Protein AF-A0A965RU00-F1 (afdb_monomer_lite)

Secondary structure (DSSP, 8-state):
------S-S-S--PPPP-GGGHHHHHHHHHHHHHTSTTHHHHHHHHHHHS-TTHHHHHHHHHHHHHHHTS---HHHHHHHHHHHHHHHHHHHTT--HHHHHHHHHHHHHHHHHHHHHHHHHTSTT--HHHHHHHHHHHHHHHHHHTT-S-TT--HHHHHHHHHHHHHHHHHHHHHHHHHHHHHHHHHTT-S-TTSTTSHHHHHHTPPPHHHHHHHHHHHHHHHHS---TT-HHHHHHHHHHHHHHHHHHHHHHHHHHHTT--HHHHHHHHHHHHHHHHHHHHHHHHHTHHHHHHHHHHHS----------

Sequence (310 aa):
MRVVNDQNENQPKKEPVSLLSLPFYALLCGLGFSSILMSSFAVILVHRRLPDYWPKVVSIAGALIALLVLEVPLPVVLLSFVLAVFVADSIQRQVPVWTLMIRTLLLTTVLGLIGLGVMTQTVEAAKVLSGWSQFVDRVVQQAQQSGLLFPEWNPVMLRNLLFYQGPFYFLSGCLLSVWFSVGLAAHLKWQSEQDVYSSQSLRGLRLPWLMSVFVLILWAVNAFNQTPSQYWLAGLLHLLFVIFSIQGTTVLSVFMAQRGWKSGPRALVYVGFLFVGFYALVGLGLMSPFVFIKKNSLMGCQAKPLEEAV

Radius of gyration: 23.17 Å; chains: 1; bounding box: 54×73×82 Å

Structure (mmCIF, N/CA/C/O backbone):
data_AF-A0A965RU00-F1
#
_entry.id   AF-A0A965RU00-F1
#
loop_
_atom_site.group_PDB
_atom_site.id
_atom_site.type_symbol
_atom_site.label_atom_id
_atom_site.label_alt_id
_atom_site.label_comp_id
_atom_site.label_asym_id
_atom_site.label_entity_id
_atom_site.label_seq_id
_atom_site.pdbx_PDB_ins_code
_atom_site.Cartn_x
_atom_site.Cartn_y
_atom_site.Cartn_z
_atom_site.occupancy
_atom_site.B_iso_or_equiv
_atom_site.auth_seq_id
_atom_site.auth_comp_id
_atom_site.auth_asym_id
_atom_site.auth_atom_id
_atom_site.pdbx_PDB_model_num
ATOM 1 N N . MET A 1 1 ? -14.138 -26.076 46.080 1.00 41.81 1 MET A N 1
ATOM 2 C CA . MET A 1 1 ? -13.612 -24.976 45.245 1.00 41.81 1 MET A CA 1
ATOM 3 C C . MET A 1 1 ? -14.337 -25.019 43.912 1.00 41.81 1 MET A C 1
ATOM 5 O O . MET A 1 1 ? -14.256 -26.031 43.232 1.00 41.81 1 MET A O 1
ATOM 9 N N . ARG A 1 2 ? -15.132 -23.987 43.605 1.00 36.44 2 ARG A N 1
ATOM 10 C CA . ARG A 1 2 ? -15.814 -23.829 42.313 1.00 36.44 2 ARG A CA 1
ATOM 11 C C . ARG A 1 2 ? -14.812 -23.297 41.290 1.00 36.44 2 ARG A C 1
ATOM 13 O O . ARG A 1 2 ? -14.203 -22.266 41.548 1.00 36.44 2 ARG A O 1
ATOM 20 N N . VAL A 1 3 ? -14.720 -23.953 40.140 1.00 37.00 3 VAL A N 1
ATOM 21 C CA . VAL A 1 3 ? -14.273 -23.334 38.889 1.00 37.00 3 VAL A CA 1
ATOM 22 C C . VAL A 1 3 ? -15.362 -23.643 37.870 1.00 37.00 3 VAL A C 1
ATOM 24 O O . VAL A 1 3 ? -15.429 -24.735 37.318 1.00 37.00 3 VAL A O 1
ATOM 27 N N . VAL A 1 4 ? -16.283 -22.699 37.729 1.00 42.12 4 VAL A N 1
ATOM 28 C CA . VAL A 1 4 ? -17.257 -22.616 36.642 1.00 42.12 4 VAL A CA 1
ATOM 29 C C . VAL A 1 4 ? -17.155 -21.187 36.120 1.00 42.12 4 VAL A C 1
ATOM 31 O O . VAL A 1 4 ? -17.159 -20.268 36.939 1.00 42.12 4 VAL A O 1
ATOM 34 N N . ASN A 1 5 ? -17.134 -21.066 34.788 1.00 42.44 5 ASN A N 1
ATOM 35 C CA . ASN A 1 5 ? -17.382 -19.867 33.974 1.00 42.44 5 ASN A CA 1
ATOM 36 C C . ASN A 1 5 ? -16.269 -18.796 33.913 1.00 42.44 5 ASN A C 1
ATOM 38 O O . ASN A 1 5 ? -15.596 -18.543 34.900 1.00 42.44 5 ASN A O 1
ATOM 42 N N . ASP A 1 6 ? -15.958 -18.157 32.777 1.00 39.44 6 ASP A N 1
ATOM 43 C CA . ASP A 1 6 ? -16.727 -17.911 31.547 1.00 39.44 6 ASP A CA 1
ATOM 44 C C . ASP A 1 6 ? -15.831 -18.014 30.293 1.00 39.44 6 ASP A C 1
ATOM 46 O O . ASP A 1 6 ? -14.824 -17.318 30.178 1.00 39.44 6 ASP A O 1
ATOM 50 N N . GLN A 1 7 ? -16.203 -18.859 29.325 1.00 44.19 7 GLN A N 1
ATOM 51 C CA . GLN A 1 7 ? -15.587 -18.896 27.984 1.00 44.19 7 GLN A CA 1
ATOM 52 C C . GLN A 1 7 ? -16.549 -18.490 26.858 1.00 44.19 7 GLN A C 1
ATOM 54 O O . GLN A 1 7 ? -16.227 -18.646 25.684 1.00 44.19 7 GLN A O 1
ATOM 59 N N . ASN A 1 8 ? -17.709 -17.923 27.183 1.00 45.50 8 ASN A N 1
ATOM 60 C CA . ASN A 1 8 ? -18.646 -17.407 26.193 1.00 45.50 8 ASN A CA 1
ATOM 61 C C . ASN A 1 8 ? -19.054 -15.977 26.543 1.00 45.50 8 ASN A C 1
ATOM 63 O O . ASN A 1 8 ? -19.142 -15.637 27.712 1.00 45.50 8 ASN A O 1
ATOM 67 N N . GLU A 1 9 ? -19.342 -15.200 25.497 1.00 40.47 9 GLU A N 1
ATOM 68 C CA . GLU A 1 9 ? -19.846 -13.816 25.506 1.00 40.47 9 GLU A CA 1
ATOM 69 C C . GLU A 1 9 ? -18.792 -12.707 25.413 1.00 40.47 9 GLU A C 1
ATOM 71 O O . GLU A 1 9 ? -18.568 -11.935 26.334 1.00 40.47 9 GLU A O 1
ATOM 76 N N . ASN A 1 10 ? -18.170 -12.594 24.235 1.00 43.81 10 ASN A N 1
ATOM 77 C CA . ASN A 1 10 ? -18.057 -11.314 23.510 1.00 43.81 10 ASN A CA 1
ATOM 78 C C . ASN A 1 10 ? -17.483 -11.519 22.096 1.00 43.81 10 ASN A C 1
ATOM 80 O O . ASN A 1 10 ? -16.682 -10.726 21.603 1.00 43.81 10 ASN A O 1
ATOM 84 N N . GLN A 1 11 ? -17.893 -12.585 21.399 1.00 46.66 11 GLN A N 1
ATOM 85 C CA . GLN A 1 11 ? -17.735 -12.569 19.947 1.00 46.66 11 GLN A CA 1
ATOM 86 C C . GLN A 1 11 ? -18.738 -11.545 19.403 1.00 46.66 11 GLN A C 1
ATOM 88 O O . GLN A 1 11 ? -19.929 -11.662 19.710 1.00 46.66 11 GLN A O 1
ATOM 93 N N . PRO A 1 12 ? -18.302 -10.523 18.643 1.00 46.81 12 PRO A N 1
ATOM 94 C CA . PRO A 1 12 ? -19.233 -9.590 18.028 1.00 46.81 12 PRO A CA 1
ATOM 95 C C . PRO A 1 12 ? -20.224 -10.403 17.192 1.00 46.81 12 PRO A C 1
ATOM 97 O O . PRO A 1 12 ? -19.814 -11.131 16.287 1.00 46.81 12 PRO A O 1
ATOM 100 N N . LYS A 1 13 ? -21.521 -10.317 17.524 1.00 46.09 13 LYS A N 1
ATOM 101 C CA . LYS A 1 13 ? -22.599 -10.919 16.730 1.00 46.09 13 LYS A CA 1
ATOM 102 C C . LYS A 1 13 ? -22.463 -10.390 15.301 1.00 46.09 13 LYS A C 1
ATOM 104 O O . LYS A 1 13 ? -22.818 -9.245 15.035 1.00 46.09 13 LYS A O 1
ATOM 109 N N . LYS A 1 14 ? -21.913 -11.206 14.395 1.00 55.00 14 LYS A N 1
ATOM 110 C CA . LYS A 1 14 ? -21.934 -10.922 12.958 1.00 55.00 14 LYS A CA 1
ATOM 111 C C . LYS A 1 14 ? -23.407 -10.884 12.553 1.00 55.00 14 LYS A C 1
ATOM 113 O O . LYS A 1 14 ? -24.126 -11.858 12.776 1.00 55.00 14 LYS A O 1
ATOM 118 N N . GLU A 1 15 ? -23.865 -9.738 12.056 1.00 52.81 15 GLU A N 1
ATOM 119 C CA . GLU A 1 15 ? -25.248 -9.562 11.608 1.00 52.81 15 GLU A CA 1
ATOM 120 C C . GLU A 1 15 ? -25.614 -10.639 10.569 1.00 52.81 15 GLU A C 1
ATOM 122 O O . GLU A 1 15 ? -24.750 -11.050 9.784 1.00 52.81 15 GLU A O 1
ATOM 127 N N . PRO A 1 16 ? -26.870 -11.125 10.551 1.00 54.56 16 PRO A N 1
ATOM 128 C CA . PRO A 1 16 ? -27.318 -12.053 9.523 1.00 54.56 16 PRO A CA 1
ATOM 129 C C . PRO A 1 16 ? -27.111 -11.423 8.142 1.00 54.56 16 PRO A C 1
ATOM 131 O O . PRO A 1 16 ? -27.567 -10.315 7.862 1.00 54.56 16 PRO A O 1
ATOM 134 N N . VAL A 1 17 ? -26.377 -12.131 7.284 1.00 56.81 17 VAL A N 1
ATOM 135 C CA . VAL A 1 17 ? -25.981 -11.626 5.967 1.00 56.81 17 VAL A CA 1
ATOM 136 C C . VAL A 1 17 ? -27.201 -11.492 5.076 1.00 56.81 17 VAL A C 1
ATOM 138 O O . VAL A 1 17 ? -27.852 -12.482 4.745 1.00 56.81 17 VAL A O 1
ATOM 141 N N . SER A 1 18 ? -27.450 -10.279 4.593 1.00 68.38 18 SER A N 1
ATOM 142 C CA . SER A 1 18 ? -28.292 -10.096 3.418 1.00 68.38 18 SER A CA 1
ATOM 143 C C . SER A 1 18 ? -27.541 -10.631 2.200 1.00 68.38 18 SER A C 1
ATOM 145 O O . SER A 1 18 ? -26.541 -10.042 1.782 1.00 68.38 18 SER A O 1
ATOM 147 N N . LEU A 1 19 ? -28.004 -11.744 1.621 1.00 69.31 19 LEU A N 1
ATOM 148 C CA . LEU A 1 19 ? -27.414 -12.336 0.408 1.00 69.31 19 LEU A CA 1
ATOM 149 C C . LEU A 1 19 ? -27.331 -11.325 -0.752 1.00 69.31 19 LEU A C 1
ATOM 151 O O . LEU A 1 19 ? -26.432 -11.411 -1.583 1.00 69.31 19 LEU A O 1
ATOM 155 N N . LEU A 1 20 ? -28.203 -10.310 -0.754 1.00 73.62 20 LEU A N 1
ATOM 156 C CA . LEU A 1 20 ? -28.206 -9.207 -1.720 1.00 73.62 20 LEU A CA 1
ATOM 157 C C . LEU A 1 20 ? -26.962 -8.303 -1.635 1.00 73.62 20 LEU A C 1
ATOM 159 O O . LEU A 1 20 ? -26.661 -7.592 -2.587 1.00 73.62 20 LEU A O 1
ATOM 163 N N . SER A 1 21 ? -26.217 -8.327 -0.526 1.00 75.56 21 SER A N 1
ATOM 164 C CA . SER A 1 21 ? -24.978 -7.547 -0.365 1.00 75.56 21 SER A CA 1
ATOM 165 C C . SER A 1 21 ? -23.744 -8.216 -0.986 1.00 75.56 21 SER A C 1
ATOM 167 O O . SER A 1 21 ? -22.747 -7.545 -1.251 1.00 75.56 21 SER A O 1
ATOM 169 N N . LEU A 1 22 ? -23.802 -9.523 -1.271 1.00 78.88 22 LEU A N 1
ATOM 170 C CA . LEU A 1 22 ? -22.668 -10.287 -1.801 1.00 78.88 22 LEU A CA 1
ATOM 171 C C . LEU A 1 22 ? -22.207 -9.816 -3.193 1.00 78.88 22 LEU A C 1
ATOM 173 O O . LEU A 1 22 ? -20.999 -9.631 -3.359 1.00 78.88 22 LEU A O 1
ATOM 177 N N . PRO A 1 23 ? -23.098 -9.553 -4.175 1.00 79.31 23 PRO A N 1
ATOM 178 C CA . PRO A 1 23 ? -22.682 -9.047 -5.484 1.00 79.31 23 PRO A CA 1
ATOM 179 C C . PRO A 1 23 ? -22.008 -7.677 -5.392 1.00 79.31 23 PRO A C 1
ATOM 181 O O . PRO A 1 23 ? -21.016 -7.428 -6.071 1.00 79.31 23 PRO A O 1
ATOM 184 N N . PHE A 1 24 ? -22.502 -6.808 -4.504 1.00 82.06 24 PHE A N 1
ATOM 185 C CA . PHE A 1 24 ? -21.905 -5.497 -4.262 1.00 82.06 24 PHE A CA 1
ATOM 186 C C . PHE A 1 24 ? -20.479 -5.626 -3.719 1.00 82.06 24 PHE A C 1
ATOM 188 O O . PHE A 1 24 ? -19.561 -4.974 -4.215 1.00 82.06 24 PHE A O 1
ATOM 195 N N . TYR A 1 25 ? -20.265 -6.512 -2.745 1.00 77.19 25 TYR A N 1
ATOM 196 C CA . TYR A 1 25 ? -18.928 -6.760 -2.219 1.00 77.19 25 TYR A CA 1
ATOM 197 C C . TYR A 1 25 ? -17.989 -7.407 -3.243 1.00 77.19 25 TYR A C 1
ATOM 199 O O . TYR A 1 25 ? -16.812 -7.057 -3.280 1.00 77.19 25 TYR A O 1
ATOM 207 N N . ALA A 1 26 ? -18.490 -8.304 -4.096 1.00 78.00 26 ALA A N 1
ATOM 208 C CA . ALA A 1 26 ? -17.690 -8.924 -5.152 1.00 78.00 26 ALA A CA 1
ATOM 209 C C . ALA A 1 26 ? -17.253 -7.889 -6.195 1.00 78.00 26 ALA A C 1
ATOM 211 O O . ALA A 1 26 ? -16.077 -7.838 -6.555 1.00 78.00 26 ALA A O 1
ATOM 212 N N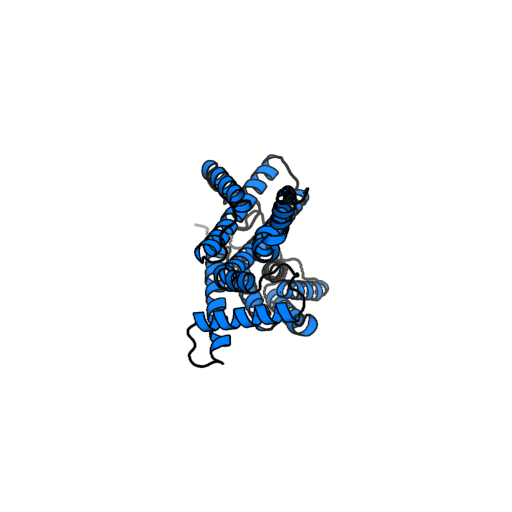 . LEU A 1 27 ? -18.167 -7.009 -6.610 1.00 78.50 27 LEU A N 1
ATOM 213 C CA . LEU A 1 27 ? -17.862 -5.886 -7.494 1.00 78.50 27 LEU A CA 1
ATOM 214 C C . LEU A 1 27 ? -16.817 -4.954 -6.864 1.00 78.50 27 LEU A C 1
ATOM 216 O O . LEU A 1 27 ? -15.842 -4.590 -7.517 1.00 78.50 27 LEU A O 1
ATOM 220 N N . LEU A 1 28 ? -16.976 -4.620 -5.580 1.00 76.94 28 LEU A N 1
ATOM 221 C CA . LEU A 1 28 ? -16.023 -3.785 -4.850 1.00 76.94 28 LEU A CA 1
ATOM 222 C C . LEU A 1 28 ? -14.639 -4.445 -4.747 1.00 76.94 28 LEU A C 1
ATOM 224 O O . LEU A 1 28 ? -13.632 -3.761 -4.902 1.00 76.94 28 LEU A O 1
ATOM 228 N N . CYS A 1 29 ? -14.569 -5.763 -4.536 1.00 72.06 29 CYS A N 1
ATOM 229 C CA . CYS A 1 29 ? -13.317 -6.520 -4.602 1.00 72.06 29 CYS A CA 1
ATOM 230 C C . CYS A 1 29 ? -12.704 -6.489 -6.007 1.00 72.06 29 CYS A C 1
ATOM 232 O O . CYS A 1 29 ? -11.501 -6.280 -6.118 1.00 72.06 29 CYS A O 1
ATOM 234 N N . GLY A 1 30 ? -13.502 -6.631 -7.068 1.00 66.19 30 GLY A N 1
ATOM 235 C CA . GLY A 1 30 ? -13.018 -6.539 -8.450 1.00 66.19 30 GLY A CA 1
ATOM 236 C C . GLY A 1 30 ? -12.432 -5.170 -8.789 1.00 66.19 30 GLY A C 1
ATOM 237 O O . GLY A 1 30 ? -11.306 -5.089 -9.278 1.00 66.19 30 GLY A O 1
ATOM 238 N N . LEU A 1 31 ? -13.132 -4.093 -8.423 1.00 69.31 31 LEU A N 1
ATOM 239 C CA . LEU A 1 31 ? -12.612 -2.722 -8.506 1.00 69.31 31 LEU A CA 1
ATOM 240 C C . LEU A 1 31 ? -11.379 -2.522 -7.605 1.00 69.31 31 LEU A C 1
ATOM 242 O O . LEU A 1 31 ? -10.454 -1.783 -7.933 1.00 69.31 31 LEU A O 1
ATOM 246 N N . GLY A 1 32 ? -11.344 -3.205 -6.461 1.00 64.50 32 GLY A N 1
ATOM 247 C CA . GLY A 1 32 ? -10.208 -3.212 -5.548 1.00 64.50 32 GLY A CA 1
ATOM 248 C C . GLY A 1 32 ? -8.947 -3.790 -6.184 1.00 64.50 32 GLY A C 1
ATOM 249 O O . GLY A 1 32 ? -7.881 -3.174 -6.126 1.00 64.50 32 GLY A O 1
ATOM 250 N N . PHE A 1 33 ? -9.076 -4.963 -6.805 1.00 67.25 33 PHE A N 1
ATOM 251 C CA . PHE A 1 33 ? -7.986 -5.653 -7.489 1.00 67.25 33 PHE A CA 1
ATOM 252 C C . PHE A 1 33 ? -7.529 -4.928 -8.754 1.00 67.25 33 PHE A C 1
ATOM 254 O O . PHE A 1 33 ? -6.329 -4.910 -9.014 1.00 67.25 33 PHE A O 1
ATOM 261 N N . SER A 1 34 ? -8.432 -4.274 -9.493 1.00 62.94 34 SER A N 1
ATOM 262 C CA . SER A 1 34 ? -8.031 -3.441 -10.635 1.00 62.94 34 SER A CA 1
ATOM 263 C C . SER A 1 34 ? -7.257 -2.194 -10.209 1.00 62.94 34 SER A C 1
ATOM 265 O O . SER A 1 34 ? -6.365 -1.741 -10.920 1.00 62.94 34 SER A O 1
ATOM 267 N N . SER A 1 35 ? -7.553 -1.658 -9.024 1.00 63.53 35 SER A N 1
ATOM 268 C CA . SER A 1 35 ? -6.948 -0.423 -8.538 1.00 63.53 35 SER A CA 1
ATOM 269 C C . SER A 1 35 ? -5.621 -0.616 -7.793 1.00 63.53 35 SER A C 1
ATOM 271 O O . SER A 1 35 ? -5.020 0.404 -7.461 1.00 63.53 35 SER A O 1
ATOM 273 N N . ILE A 1 36 ? -5.167 -1.850 -7.507 1.00 58.38 36 ILE A N 1
ATOM 274 C CA . ILE A 1 36 ? -4.053 -2.246 -6.600 1.00 58.38 36 ILE A CA 1
ATOM 275 C C . ILE A 1 36 ? -4.204 -1.692 -5.163 1.00 58.38 36 ILE A C 1
ATOM 277 O O . ILE A 1 36 ? -4.181 -2.450 -4.195 1.00 58.38 36 ILE A O 1
ATOM 281 N N . LEU A 1 37 ? -4.446 -0.390 -5.015 1.00 56.50 37 LEU A N 1
ATOM 282 C CA . LEU A 1 37 ? -4.615 0.395 -3.793 1.00 56.50 37 LEU A CA 1
ATOM 283 C C . LEU A 1 37 ? -5.816 0.020 -2.946 1.00 56.50 37 LEU A C 1
ATOM 285 O O . LEU A 1 37 ? -5.742 0.111 -1.722 1.00 56.50 37 LEU A O 1
ATOM 289 N N . MET A 1 38 ? -6.904 -0.403 -3.580 1.00 58.66 38 MET A N 1
ATOM 290 C CA . MET A 1 38 ? -8.152 -0.744 -2.897 1.00 58.66 38 MET A CA 1
ATOM 291 C C . MET A 1 38 ? -8.302 -2.256 -2.672 1.00 58.66 38 MET A C 1
ATOM 293 O O . MET A 1 38 ? -9.259 -2.681 -2.025 1.00 58.66 38 MET A O 1
ATOM 297 N N . SER A 1 39 ? -7.356 -3.070 -3.160 1.00 67.62 39 SER A N 1
ATOM 298 C CA . SER A 1 39 ? -7.430 -4.537 -3.099 1.00 67.62 39 SER A CA 1
ATOM 299 C C . SER A 1 39 ? -7.489 -5.048 -1.660 1.00 67.62 39 SER A C 1
ATOM 301 O O . SER A 1 39 ? -8.412 -5.772 -1.288 1.00 67.62 39 SER A O 1
ATOM 303 N N . SER A 1 40 ? -6.558 -4.596 -0.818 1.00 68.69 40 SER A N 1
ATOM 304 C CA . SER A 1 40 ? -6.514 -4.967 0.597 1.00 68.69 40 SER A CA 1
ATOM 305 C C . SER A 1 40 ? -7.747 -4.451 1.337 1.00 68.69 40 SER A C 1
ATOM 307 O O . SER A 1 40 ? -8.344 -5.182 2.120 1.00 68.69 40 SER A O 1
ATOM 309 N N . PHE A 1 41 ? -8.195 -3.229 1.046 1.00 69.44 41 PHE A N 1
ATOM 310 C CA . PHE A 1 41 ? -9.356 -2.622 1.693 1.00 69.44 41 PHE A CA 1
ATOM 311 C C . PHE A 1 41 ? -10.636 -3.419 1.473 1.00 69.44 41 PHE A C 1
ATOM 313 O O . PHE A 1 41 ? -11.317 -3.755 2.442 1.00 69.44 41 PHE A O 1
ATOM 320 N N . ALA A 1 42 ? -10.943 -3.749 0.217 1.00 71.06 42 ALA A N 1
ATOM 321 C CA . ALA A 1 42 ? -12.146 -4.492 -0.126 1.00 71.06 42 ALA A CA 1
ATOM 322 C C . ALA A 1 42 ? -12.140 -5.874 0.540 1.00 71.06 42 ALA A C 1
ATOM 324 O O . ALA A 1 42 ? -13.115 -6.255 1.181 1.00 71.06 42 ALA A O 1
ATOM 325 N N . VAL A 1 43 ? -11.014 -6.590 0.498 1.00 71.00 43 VAL A N 1
ATOM 326 C CA . VAL A 1 43 ? -10.908 -7.920 1.112 1.00 71.00 43 VAL A CA 1
ATOM 327 C C . VAL A 1 43 ? -10.988 -7.859 2.640 1.00 71.00 43 VAL A C 1
ATOM 329 O O . VAL A 1 43 ? -11.666 -8.698 3.232 1.00 71.00 43 VAL A O 1
ATOM 332 N N . ILE A 1 44 ? -10.381 -6.861 3.292 1.00 73.31 44 ILE A N 1
ATOM 333 C CA . ILE A 1 44 ? -10.501 -6.643 4.747 1.00 73.31 44 ILE A CA 1
ATOM 334 C C . ILE A 1 44 ? -11.950 -6.355 5.136 1.00 73.31 44 ILE A C 1
ATOM 336 O O . ILE A 1 44 ? -12.459 -6.918 6.108 1.00 73.31 44 ILE A O 1
ATOM 340 N N . LEU A 1 45 ? -12.611 -5.467 4.390 1.00 75.06 45 LEU A N 1
ATOM 341 C CA . LEU A 1 45 ? -14.000 -5.083 4.617 1.00 75.06 45 LEU A CA 1
ATOM 342 C C . LEU A 1 45 ? -14.892 -6.323 4.565 1.00 75.06 45 LEU A C 1
ATOM 344 O O . LEU A 1 45 ? -15.662 -6.581 5.489 1.00 75.06 45 LEU A O 1
ATOM 348 N N . VAL A 1 46 ? -14.711 -7.134 3.530 1.00 70.75 46 VAL A N 1
ATOM 349 C CA . VAL A 1 46 ? -15.441 -8.378 3.324 1.00 70.75 46 VAL A CA 1
ATOM 350 C C . VAL A 1 46 ? -15.145 -9.391 4.440 1.00 70.75 46 VAL A C 1
ATOM 352 O O . VAL A 1 46 ? -16.087 -9.916 5.030 1.00 70.75 46 VAL A O 1
ATOM 355 N N . HIS A 1 47 ? -13.877 -9.618 4.807 1.00 74.38 47 HIS A N 1
ATOM 356 C CA . HIS A 1 47 ? -13.490 -10.548 5.885 1.00 74.38 47 HIS A CA 1
ATOM 357 C C . HIS A 1 47 ? -14.032 -10.164 7.263 1.00 74.38 47 HIS A C 1
ATOM 359 O O . HIS A 1 47 ? -14.186 -11.029 8.128 1.00 74.38 47 HIS A O 1
ATOM 365 N N . ARG A 1 48 ? -14.324 -8.879 7.477 1.00 73.31 48 ARG A N 1
ATOM 366 C CA . ARG A 1 48 ? -14.892 -8.384 8.733 1.00 73.31 48 ARG A CA 1
ATOM 367 C C . ARG A 1 48 ? -16.414 -8.329 8.736 1.00 73.31 48 ARG A C 1
ATOM 369 O O . ARG A 1 48 ? -17.008 -8.508 9.794 1.00 73.31 48 ARG A O 1
ATOM 376 N N . ARG A 1 49 ? -17.045 -8.079 7.587 1.00 75.19 49 ARG A N 1
ATOM 377 C CA . ARG A 1 49 ? -18.508 -7.962 7.478 1.00 75.19 49 ARG A CA 1
ATOM 378 C C . ARG A 1 49 ? -19.206 -9.288 7.223 1.00 75.19 49 ARG A C 1
ATOM 380 O O . ARG A 1 49 ? -20.373 -9.413 7.576 1.00 75.19 49 ARG A O 1
ATOM 387 N N . LEU A 1 50 ? -18.517 -10.263 6.636 1.00 72.19 50 LEU A N 1
ATOM 388 C CA . LEU A 1 50 ? -19.126 -11.532 6.262 1.00 72.19 50 LEU A CA 1
ATOM 389 C C . LEU A 1 50 ? -18.711 -12.699 7.199 1.00 72.19 50 LEU A C 1
ATOM 391 O O . LEU A 1 50 ? -17.639 -12.675 7.817 1.00 72.19 50 LEU A O 1
ATOM 395 N N . PRO A 1 51 ? -19.559 -13.738 7.332 1.00 72.94 51 PRO A N 1
ATOM 396 C CA . PRO A 1 51 ? -19.251 -15.013 7.981 1.00 72.94 51 PRO A CA 1
ATOM 397 C C . PRO A 1 51 ? -18.094 -15.717 7.284 1.00 72.94 51 PRO A C 1
ATOM 399 O O . PRO A 1 51 ? -17.946 -15.583 6.079 1.00 72.94 51 PRO A O 1
ATOM 402 N N . ASP A 1 52 ? -17.321 -16.518 8.008 1.00 71.00 52 ASP A N 1
ATOM 403 C CA . ASP A 1 52 ? -15.936 -16.881 7.660 1.00 71.00 52 ASP A CA 1
ATOM 404 C C . ASP A 1 52 ? -15.698 -17.515 6.272 1.00 71.00 52 ASP A C 1
ATOM 406 O O . ASP A 1 52 ? -14.591 -17.422 5.741 1.00 71.00 52 ASP A O 1
ATOM 410 N N . TYR A 1 53 ? -16.711 -18.118 5.641 1.00 75.69 53 TYR A N 1
ATOM 411 C CA . TYR A 1 53 ? -16.589 -18.702 4.298 1.00 75.69 53 TYR A CA 1
ATOM 412 C C . TYR A 1 53 ? -16.854 -17.707 3.155 1.00 75.69 53 TYR A C 1
ATOM 414 O O . TYR A 1 53 ? -16.187 -17.758 2.120 1.00 75.69 53 TYR A O 1
ATOM 422 N N . TRP A 1 54 ? -17.785 -16.769 3.336 1.00 79.31 54 TRP A N 1
ATOM 423 C CA . TRP A 1 54 ? -18.196 -15.808 2.308 1.00 79.31 54 TRP A CA 1
ATOM 424 C C . TRP A 1 54 ? -17.087 -14.863 1.831 1.00 79.31 54 TRP A C 1
ATOM 426 O O . TRP A 1 54 ? -17.054 -14.569 0.637 1.00 79.31 54 TRP A O 1
ATOM 436 N N . PRO A 1 55 ? -16.143 -14.409 2.677 1.00 79.06 55 PRO A N 1
ATOM 437 C CA . PRO A 1 55 ? -15.077 -13.543 2.220 1.00 79.06 55 PRO A CA 1
ATOM 438 C C . PRO A 1 55 ? -14.191 -14.149 1.154 1.00 79.06 55 PRO A C 1
ATOM 440 O O . PRO A 1 55 ? -13.778 -13.444 0.234 1.00 79.06 55 PRO A O 1
ATOM 443 N N . LYS A 1 56 ? -13.946 -15.458 1.241 1.00 80.44 56 LYS A N 1
ATOM 444 C CA . LYS A 1 56 ? -13.189 -16.194 0.230 1.00 80.44 56 LYS A CA 1
ATOM 445 C C . LYS A 1 56 ? -13.953 -16.215 -1.087 1.00 80.44 56 LYS A C 1
ATOM 447 O O . LYS A 1 56 ? -13.387 -15.860 -2.113 1.00 80.44 56 LYS A O 1
ATOM 452 N N . VAL A 1 57 ? -15.248 -16.538 -1.038 1.00 83.06 57 VAL A N 1
ATOM 453 C CA . VAL A 1 57 ? -16.135 -16.551 -2.214 1.00 83.06 57 VAL A CA 1
ATOM 454 C C . VAL A 1 57 ? -16.170 -15.180 -2.888 1.00 83.06 57 VAL A C 1
ATOM 456 O O . VAL A 1 57 ? -15.953 -15.077 -4.090 1.00 83.06 57 VAL A O 1
ATOM 459 N N . VAL A 1 58 ? -16.375 -14.118 -2.111 1.00 84.94 58 VAL A N 1
ATOM 460 C CA . VAL A 1 58 ? -16.443 -12.739 -2.608 1.00 84.94 58 VAL A CA 1
ATOM 461 C C . VAL A 1 58 ? -15.100 -12.265 -3.166 1.00 84.94 58 VAL A C 1
ATOM 463 O O . VAL A 1 58 ? -15.070 -11.596 -4.195 1.00 84.94 58 VAL A O 1
ATOM 466 N N . SER A 1 59 ? -13.986 -12.644 -2.536 1.00 85.00 59 SER A N 1
ATOM 467 C CA . SER A 1 59 ? -12.646 -12.307 -3.032 1.00 85.00 59 SER A CA 1
ATOM 468 C C . SER A 1 59 ? -12.334 -13.036 -4.341 1.00 85.00 59 SER A C 1
ATOM 470 O O . SER A 1 59 ? -11.793 -12.426 -5.256 1.00 85.00 59 SER A O 1
ATOM 472 N N . ILE A 1 60 ? -12.713 -14.314 -4.468 1.00 87.69 60 ILE A N 1
ATOM 473 C CA . ILE A 1 60 ? -12.564 -15.076 -5.717 1.00 87.69 60 ILE A CA 1
ATOM 474 C C . ILE A 1 60 ? -13.446 -14.470 -6.812 1.00 87.69 60 ILE A C 1
ATOM 476 O O . ILE A 1 60 ? -12.961 -14.207 -7.908 1.00 87.69 60 ILE A O 1
ATOM 480 N N . ALA A 1 61 ? -14.716 -14.184 -6.512 1.00 87.12 61 ALA A N 1
ATOM 481 C CA . ALA A 1 61 ? -15.628 -13.542 -7.453 1.00 87.12 61 ALA A CA 1
ATOM 482 C C . ALA A 1 61 ? -15.100 -12.173 -7.909 1.00 87.12 61 ALA A C 1
ATOM 484 O O . ALA A 1 61 ? -15.094 -11.884 -9.101 1.00 87.12 61 ALA A O 1
ATOM 485 N N . GLY A 1 62 ? -14.580 -11.358 -6.986 1.00 85.25 62 GLY A N 1
ATOM 486 C CA . GLY A 1 62 ? -13.939 -10.089 -7.319 1.00 85.25 62 GLY A CA 1
ATOM 487 C C . GLY A 1 62 ? -12.703 -10.258 -8.202 1.00 85.25 62 GLY A C 1
ATOM 488 O O . GLY A 1 62 ? -12.552 -9.530 -9.178 1.00 85.25 62 GLY A O 1
ATOM 489 N N . ALA A 1 63 ? -11.843 -11.241 -7.922 1.00 86.25 63 ALA A N 1
ATOM 490 C CA . ALA A 1 63 ? -10.681 -11.531 -8.762 1.00 86.25 63 ALA A CA 1
ATOM 491 C C . ALA A 1 63 ? -11.093 -11.948 -10.185 1.00 86.25 63 ALA A C 1
ATOM 493 O O . ALA A 1 63 ? -10.500 -11.485 -11.157 1.00 86.25 63 ALA A O 1
ATOM 494 N N . LEU A 1 64 ? -12.151 -12.757 -10.316 1.00 87.38 64 LEU A N 1
ATOM 495 C CA . LEU A 1 64 ? -12.718 -13.132 -11.612 1.00 87.38 64 LEU A CA 1
ATOM 496 C C . LEU A 1 64 ? -13.302 -11.927 -12.356 1.00 87.38 64 LEU A C 1
ATOM 498 O O . LEU A 1 64 ? -13.064 -11.797 -13.550 1.00 87.38 64 LEU A O 1
ATOM 502 N N . ILE A 1 65 ? -14.008 -11.022 -11.670 1.00 84.25 65 ILE A N 1
ATOM 503 C CA . ILE A 1 65 ? -14.507 -9.773 -12.271 1.00 84.25 65 ILE A CA 1
ATOM 504 C C . ILE A 1 65 ? -13.335 -8.920 -12.773 1.00 84.25 65 ILE A C 1
ATOM 506 O O . ILE A 1 65 ? -13.364 -8.446 -13.906 1.00 84.25 65 ILE A O 1
ATOM 510 N N . ALA A 1 66 ? -12.284 -8.752 -11.968 1.00 78.12 66 ALA A N 1
ATOM 511 C CA . ALA A 1 66 ? -11.107 -7.985 -12.371 1.00 78.12 66 ALA A CA 1
ATOM 512 C C . ALA A 1 66 ? -10.429 -8.573 -13.619 1.00 78.12 66 ALA A C 1
ATOM 514 O O . ALA A 1 66 ? -10.009 -7.828 -14.499 1.00 78.12 66 ALA A O 1
ATOM 515 N N . LEU A 1 67 ? -10.358 -9.900 -13.711 1.00 80.38 67 LEU A N 1
ATOM 516 C CA . LEU A 1 67 ? -9.715 -10.589 -14.824 1.00 80.38 67 LEU A CA 1
ATOM 517 C C . LEU A 1 67 ? -10.576 -10.618 -16.094 1.00 80.38 67 LEU A C 1
ATOM 519 O O . LEU A 1 67 ? -10.068 -10.360 -17.178 1.00 80.38 67 LEU A O 1
ATOM 523 N N . LEU A 1 68 ? -11.863 -10.952 -15.967 1.00 82.94 68 LEU A N 1
ATOM 524 C CA . LEU A 1 68 ? -12.751 -11.214 -17.106 1.00 82.94 68 LEU A CA 1
ATOM 525 C C . LEU A 1 68 ? -13.485 -9.967 -17.601 1.00 82.94 68 LEU A C 1
ATOM 527 O O . LEU A 1 68 ? -13.792 -9.880 -18.782 1.00 82.94 68 LEU A O 1
ATOM 531 N N . VAL A 1 69 ? -13.813 -9.036 -16.701 1.00 81.38 69 VAL A N 1
ATOM 532 C CA . VAL A 1 69 ? -14.640 -7.859 -17.021 1.00 81.38 69 VAL A CA 1
ATOM 533 C C . VAL A 1 69 ? -13.787 -6.605 -17.145 1.00 81.38 69 VAL A C 1
ATOM 535 O O . VAL A 1 69 ? -14.037 -5.777 -18.011 1.00 81.38 69 VAL A O 1
ATOM 538 N N . LEU A 1 70 ? -12.793 -6.451 -16.267 1.00 72.12 70 LEU A N 1
ATOM 539 C CA . LEU A 1 70 ? -11.908 -5.281 -16.260 1.00 72.12 70 LEU A CA 1
ATOM 540 C C . LEU A 1 70 ? -10.596 -5.521 -17.023 1.00 72.12 70 LEU A C 1
ATOM 542 O O . LEU A 1 70 ? -9.751 -4.630 -17.041 1.00 72.12 70 LEU A O 1
ATOM 546 N N . GLU A 1 71 ? -10.424 -6.714 -17.605 1.00 72.44 71 GLU A N 1
ATOM 547 C CA . GLU A 1 71 ? -9.264 -7.117 -18.417 1.00 72.44 71 GLU A CA 1
ATOM 548 C C . GLU A 1 71 ? -7.908 -6.854 -17.733 1.00 72.44 71 GLU A C 1
ATOM 550 O O . GLU A 1 71 ? -6.886 -6.595 -18.373 1.00 72.44 71 GLU A O 1
ATOM 555 N N . VAL A 1 72 ? -7.876 -6.917 -16.397 1.00 67.50 72 VAL A N 1
ATOM 556 C CA . VAL A 1 72 ? -6.655 -6.669 -15.627 1.00 67.50 72 VAL A CA 1
ATOM 557 C C . VAL A 1 72 ? -5.684 -7.831 -15.858 1.00 67.50 72 VAL A C 1
ATOM 559 O O . VAL A 1 72 ? -6.091 -8.994 -15.756 1.00 67.50 72 VAL A O 1
ATOM 562 N N . PRO A 1 73 ? -4.383 -7.567 -16.096 1.00 67.50 73 PRO A N 1
ATOM 563 C CA . PRO A 1 73 ? -3.407 -8.628 -16.302 1.00 67.50 73 PRO A CA 1
ATOM 564 C C . PRO A 1 73 ? -3.411 -9.647 -15.155 1.00 67.50 73 PRO A C 1
ATOM 566 O O . PRO A 1 73 ? -3.255 -9.281 -13.986 1.00 67.50 73 PRO A O 1
ATOM 569 N N . LEU A 1 74 ? -3.522 -10.938 -15.492 1.00 75.12 74 LEU A N 1
ATOM 570 C CA . LEU A 1 74 ? -3.574 -12.047 -14.528 1.00 75.12 74 LEU A CA 1
ATOM 571 C C . LEU A 1 74 ? -2.495 -11.960 -13.425 1.00 75.12 74 LEU A C 1
ATOM 573 O O . LEU A 1 74 ? -2.853 -12.128 -12.258 1.00 75.12 74 LEU A O 1
ATOM 577 N N . PRO A 1 75 ? -1.211 -11.649 -13.715 1.00 71.25 75 PRO A N 1
ATOM 578 C CA . PRO A 1 75 ? -0.194 -11.533 -12.668 1.00 71.25 75 PRO A CA 1
ATOM 579 C C . PRO A 1 75 ? -0.510 -10.451 -11.626 1.00 71.25 75 PRO A C 1
ATOM 581 O O . PRO A 1 75 ? -0.251 -10.644 -10.440 1.00 71.25 75 PRO A O 1
ATOM 584 N N . VAL A 1 76 ? -1.105 -9.331 -12.050 1.00 72.06 76 VAL A N 1
ATOM 585 C CA . VAL A 1 76 ? -1.480 -8.213 -11.170 1.00 72.06 76 VAL A CA 1
ATOM 586 C C . VAL A 1 76 ? -2.660 -8.602 -10.282 1.00 72.06 76 VAL A C 1
ATOM 588 O O . VAL A 1 76 ? -2.644 -8.320 -9.080 1.00 72.06 76 VAL A O 1
ATOM 591 N N . VAL A 1 77 ? -3.651 -9.298 -10.848 1.00 78.06 77 VAL A N 1
ATOM 592 C CA . VAL A 1 77 ? -4.804 -9.820 -10.097 1.00 78.06 77 VAL A CA 1
ATOM 593 C C . VAL A 1 77 ? -4.347 -10.838 -9.055 1.00 78.06 77 VAL A C 1
ATOM 595 O O . VAL A 1 77 ? -4.714 -10.714 -7.888 1.00 78.06 77 VAL A O 1
ATOM 598 N N . LEU A 1 78 ? -3.503 -11.802 -9.439 1.00 82.06 78 LEU A N 1
ATOM 599 C CA . LEU A 1 78 ? -2.976 -12.823 -8.527 1.00 82.06 78 LEU A CA 1
ATOM 600 C C . LEU A 1 78 ? -2.162 -12.207 -7.389 1.00 82.06 78 LEU A C 1
ATOM 602 O O . LEU A 1 78 ? -2.368 -12.557 -6.229 1.00 82.06 78 LEU A O 1
ATOM 606 N N . LEU A 1 79 ? -1.273 -11.264 -7.703 1.00 78.75 79 LEU A N 1
ATOM 607 C CA . LEU A 1 79 ? -0.457 -10.578 -6.707 1.00 78.75 79 LEU A CA 1
ATOM 608 C C . LEU A 1 79 ? -1.323 -9.810 -5.705 1.00 78.75 79 LEU A C 1
ATOM 610 O O . LEU A 1 79 ? -1.154 -9.956 -4.494 1.00 78.75 79 LEU A O 1
ATOM 614 N N . SER A 1 80 ? -2.293 -9.044 -6.207 1.00 79.62 80 SER A N 1
ATOM 615 C CA . SER A 1 80 ? -3.218 -8.274 -5.373 1.00 79.62 80 SER A CA 1
ATOM 616 C C . SER A 1 80 ? -4.102 -9.186 -4.521 1.00 79.62 80 SER A C 1
ATOM 618 O O . SER A 1 80 ? -4.329 -8.899 -3.349 1.00 79.62 80 SER A O 1
ATOM 620 N N . PHE A 1 81 ? -4.559 -10.312 -5.074 1.00 84.19 81 PHE A N 1
ATOM 621 C CA . PHE A 1 81 ? -5.331 -11.320 -4.351 1.00 84.19 81 PHE A CA 1
ATOM 622 C C . PHE A 1 81 ? -4.522 -11.943 -3.208 1.00 84.19 81 PHE A C 1
ATOM 624 O O . PHE A 1 81 ? -4.990 -11.956 -2.070 1.00 84.19 81 PHE A O 1
ATOM 631 N N . VAL A 1 82 ? -3.294 -12.402 -3.476 1.00 87.25 82 VAL A N 1
ATOM 632 C CA . VAL A 1 82 ? -2.420 -13.005 -2.456 1.00 87.25 82 VAL A CA 1
ATOM 633 C C . VAL A 1 82 ? -2.114 -12.010 -1.338 1.00 87.25 82 VAL A C 1
ATOM 635 O O . VAL A 1 82 ? -2.241 -12.360 -0.164 1.00 87.25 82 VAL A O 1
ATOM 638 N N . LEU A 1 83 ? -1.765 -10.765 -1.680 1.00 83.12 83 LEU A N 1
ATOM 639 C CA . LEU A 1 83 ? -1.513 -9.714 -0.691 1.00 83.12 83 LEU A CA 1
ATOM 640 C C . LEU A 1 83 ? -2.753 -9.428 0.155 1.00 83.12 83 LEU A C 1
ATOM 642 O O . LEU A 1 83 ? -2.666 -9.383 1.380 1.00 83.12 83 LEU A O 1
ATOM 646 N N . ALA A 1 84 ? -3.915 -9.289 -0.477 1.00 81.62 84 ALA A N 1
ATOM 647 C CA . ALA A 1 84 ? -5.149 -8.975 0.222 1.00 81.62 84 ALA A CA 1
ATOM 648 C C . ALA A 1 84 ? -5.591 -10.108 1.168 1.00 81.62 84 ALA A C 1
ATOM 650 O O . ALA A 1 84 ? -5.991 -9.835 2.301 1.00 81.62 84 ALA A O 1
ATOM 651 N N . VAL A 1 85 ? -5.461 -11.374 0.752 1.00 84.31 85 VAL A N 1
ATOM 652 C CA . VAL A 1 85 ? -5.728 -12.547 1.604 1.00 84.31 85 VAL A CA 1
ATOM 653 C C . VAL A 1 85 ? -4.742 -12.613 2.771 1.00 84.31 85 VAL A C 1
ATOM 655 O O . VAL A 1 85 ? -5.159 -12.806 3.912 1.00 84.31 85 VAL A O 1
ATOM 658 N N . PHE A 1 86 ? -3.449 -12.407 2.511 1.00 88.06 86 PHE A N 1
ATOM 659 C CA . PHE A 1 86 ? -2.415 -12.403 3.547 1.00 88.06 86 PHE A CA 1
ATOM 660 C C . PHE A 1 86 ? -2.665 -11.329 4.617 1.00 88.06 86 PHE A C 1
ATOM 662 O O . PHE A 1 86 ? -2.573 -11.590 5.822 1.00 88.06 86 PHE A O 1
ATOM 669 N N . VAL A 1 87 ? -3.001 -10.116 4.175 1.00 85.50 87 VAL A N 1
ATOM 670 C CA . VAL A 1 87 ? -3.310 -8.988 5.057 1.00 85.50 87 VAL A CA 1
ATOM 671 C C . VAL A 1 87 ? -4.588 -9.265 5.847 1.00 85.50 87 VAL A C 1
ATOM 673 O O . VAL A 1 87 ? -4.615 -9.036 7.056 1.00 85.50 87 VAL A O 1
ATOM 676 N N . ALA A 1 88 ? -5.627 -9.804 5.206 1.00 83.31 88 ALA A N 1
ATOM 677 C CA . ALA A 1 88 ? -6.876 -10.149 5.875 1.00 83.31 88 ALA A CA 1
ATOM 678 C C . ALA A 1 88 ? -6.696 -11.234 6.952 1.00 83.31 88 ALA A C 1
ATOM 680 O O . ALA A 1 88 ? -7.186 -11.046 8.065 1.00 83.31 88 ALA A O 1
ATOM 681 N N . ASP A 1 89 ? -5.953 -12.312 6.674 1.00 85.56 89 ASP A N 1
ATOM 682 C CA . ASP A 1 89 ? -5.632 -13.356 7.666 1.00 85.56 89 ASP A CA 1
ATOM 683 C C . ASP A 1 89 ? -4.824 -12.783 8.840 1.00 85.56 89 ASP A C 1
ATOM 685 O O . ASP A 1 89 ? -5.150 -13.005 10.006 1.00 85.56 89 ASP A O 1
ATOM 689 N N . SER A 1 90 ? -3.818 -11.955 8.555 1.00 87.12 90 SER A N 1
ATOM 690 C CA . SER A 1 90 ? -3.021 -11.297 9.597 1.00 87.12 90 SER A CA 1
ATOM 691 C C . SER A 1 90 ? -3.854 -10.345 10.469 1.00 87.12 90 SER A C 1
ATOM 693 O O . SER A 1 90 ? -3.615 -10.236 11.675 1.00 87.12 90 SER A O 1
ATOM 695 N N . ILE A 1 91 ? -4.853 -9.676 9.884 1.00 84.44 91 ILE A N 1
ATOM 696 C CA . ILE A 1 91 ? -5.800 -8.834 10.622 1.00 84.44 91 ILE A CA 1
ATOM 697 C C . ILE A 1 91 ? -6.728 -9.680 11.492 1.00 84.44 91 ILE A C 1
ATOM 699 O O . ILE A 1 91 ? -6.918 -9.352 12.661 1.00 84.44 91 ILE A O 1
ATOM 703 N N . GLN A 1 92 ? -7.262 -10.787 10.968 1.00 83.06 92 GLN A N 1
ATOM 704 C CA . GLN A 1 92 ? -8.091 -11.713 11.748 1.00 83.06 92 GLN A CA 1
ATOM 705 C C . GLN A 1 92 ? -7.336 -12.283 12.955 1.00 83.06 92 GLN A C 1
ATOM 707 O O . GLN A 1 92 ? -7.908 -12.412 14.034 1.00 83.06 92 GLN A O 1
ATOM 712 N N . ARG A 1 93 ? -6.034 -12.547 12.803 1.00 85.44 93 ARG A N 1
ATOM 713 C CA . ARG A 1 93 ? -5.147 -13.009 13.883 1.00 85.44 93 ARG A CA 1
ATOM 714 C C . ARG A 1 93 ? -4.676 -11.904 14.833 1.00 85.44 93 ARG A C 1
ATOM 716 O O . ARG A 1 93 ? -3.843 -12.184 15.689 1.00 85.44 93 ARG A O 1
ATOM 723 N N . GLN A 1 94 ? -5.160 -10.667 14.683 1.00 86.69 94 GLN A N 1
ATOM 724 C CA . GLN A 1 94 ? -4.782 -9.524 15.528 1.00 86.69 94 GLN A CA 1
ATOM 725 C C . GLN A 1 94 ? -3.258 -9.282 15.572 1.00 86.69 94 GLN A C 1
ATOM 727 O O . GLN A 1 94 ? -2.700 -8.880 16.593 1.00 86.69 94 GLN A O 1
ATOM 732 N N . VAL A 1 95 ? -2.555 -9.539 14.460 1.00 89.00 95 VAL A N 1
ATOM 733 C CA . VAL A 1 95 ? -1.106 -9.293 14.366 1.00 89.00 95 VAL A CA 1
ATOM 734 C C . VAL A 1 95 ? -0.826 -7.795 14.582 1.00 89.00 95 VAL A C 1
ATOM 736 O O . VAL A 1 95 ? -1.539 -6.965 14.026 1.00 89.00 95 VAL A O 1
ATOM 739 N N . PRO A 1 96 ? 0.213 -7.399 15.341 1.00 91.50 96 PRO A N 1
ATOM 740 C CA . PRO A 1 96 ? 0.555 -5.989 15.500 1.00 91.50 96 PRO A CA 1
ATOM 741 C C . PRO A 1 96 ? 0.830 -5.297 14.161 1.00 91.50 96 PRO A C 1
ATOM 743 O O . PRO A 1 96 ? 1.472 -5.860 13.273 1.00 91.50 96 PRO A O 1
ATOM 746 N N . VAL A 1 97 ? 0.405 -4.040 14.034 1.00 90.00 97 VAL A N 1
ATOM 747 C CA . VAL A 1 97 ? 0.429 -3.291 12.764 1.00 90.00 97 VAL A CA 1
ATOM 748 C C . VAL A 1 97 ? 1.823 -3.218 12.142 1.00 90.00 97 VAL A C 1
ATOM 750 O O . VAL A 1 97 ? 1.977 -3.501 10.960 1.00 90.00 97 VAL A O 1
ATOM 753 N N . TRP A 1 98 ? 2.866 -2.905 12.915 1.00 90.31 98 TRP A N 1
ATOM 754 C CA . TRP A 1 98 ? 4.232 -2.850 12.376 1.00 90.31 98 TRP A CA 1
ATOM 755 C C . TRP A 1 98 ? 4.727 -4.212 11.895 1.00 90.31 98 TRP A C 1
ATOM 757 O O . TRP A 1 98 ? 5.375 -4.306 10.854 1.00 90.31 98 TRP A O 1
ATOM 767 N N . THR A 1 99 ? 4.358 -5.279 12.602 1.00 92.56 99 THR A N 1
ATOM 768 C CA . THR A 1 99 ? 4.646 -6.648 12.179 1.00 92.56 99 THR A CA 1
ATOM 769 C C . THR A 1 99 ? 3.911 -6.988 10.882 1.00 92.56 99 THR A C 1
ATOM 771 O O . THR A 1 99 ? 4.522 -7.567 9.986 1.00 92.56 99 THR A O 1
ATOM 774 N N . LEU A 1 100 ? 2.642 -6.589 10.737 1.00 90.38 100 LEU A N 1
ATOM 775 C CA . LEU A 1 100 ? 1.886 -6.732 9.490 1.00 90.38 100 LEU A CA 1
ATOM 776 C C . LEU A 1 100 ? 2.577 -6.002 8.329 1.00 90.38 100 LEU A C 1
ATOM 778 O O . LEU A 1 100 ? 2.759 -6.593 7.266 1.00 90.38 100 LEU A O 1
ATOM 782 N N . MET A 1 101 ? 2.993 -4.749 8.530 1.00 90.38 101 MET A N 1
ATOM 783 C CA . MET A 1 101 ? 3.638 -3.937 7.490 1.00 90.38 101 MET A CA 1
ATOM 784 C C . MET A 1 101 ? 4.959 -4.560 7.027 1.00 90.38 101 MET A C 1
ATOM 786 O O . MET A 1 101 ? 5.174 -4.723 5.828 1.00 90.38 101 MET A O 1
ATOM 790 N N . ILE A 1 102 ? 5.811 -4.996 7.962 1.00 92.00 102 ILE A N 1
ATOM 791 C CA . ILE A 1 102 ? 7.080 -5.668 7.639 1.00 92.00 102 ILE A CA 1
ATOM 792 C C . ILE A 1 102 ? 6.827 -6.979 6.888 1.00 92.00 102 ILE A C 1
ATOM 794 O O . ILE A 1 102 ? 7.451 -7.231 5.860 1.00 92.00 102 ILE A O 1
ATOM 798 N N . ARG A 1 103 ? 5.892 -7.813 7.359 1.00 92.56 103 ARG A N 1
ATOM 799 C CA . ARG A 1 103 ? 5.577 -9.077 6.679 1.00 92.56 103 ARG A CA 1
ATOM 800 C C . ARG A 1 103 ? 4.996 -8.852 5.285 1.00 92.56 103 ARG A C 1
ATOM 802 O O . ARG A 1 103 ? 5.354 -9.579 4.366 1.00 92.56 103 ARG A O 1
ATOM 809 N N . THR A 1 104 ? 4.154 -7.832 5.117 1.00 89.25 104 THR A N 1
ATOM 810 C CA . THR A 1 104 ? 3.614 -7.438 3.807 1.00 89.25 104 THR A CA 1
ATOM 811 C C . THR A 1 104 ? 4.740 -7.010 2.872 1.00 89.25 104 THR A C 1
ATOM 813 O O . THR A 1 104 ? 4.781 -7.458 1.729 1.00 89.25 104 THR A O 1
ATOM 816 N N . LEU A 1 105 ? 5.686 -6.196 3.353 1.00 90.25 105 LEU A N 1
ATOM 817 C CA . LEU A 1 105 ? 6.853 -5.774 2.579 1.00 90.25 105 LEU A CA 1
ATOM 818 C C . LEU A 1 105 ? 7.687 -6.977 2.116 1.00 90.25 105 LEU A C 1
ATOM 820 O O . LEU A 1 105 ? 8.027 -7.075 0.936 1.00 90.25 105 LEU A O 1
ATOM 824 N N . LEU A 1 106 ? 7.977 -7.909 3.029 1.00 91.69 106 LEU A N 1
ATOM 825 C CA . LEU 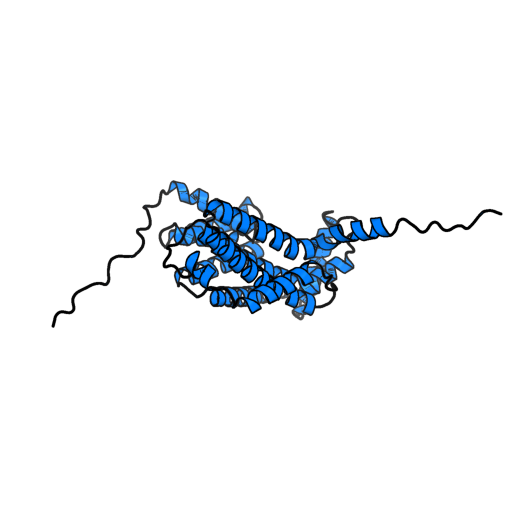A 1 106 ? 8.724 -9.131 2.727 1.00 91.69 106 LEU A CA 1
ATOM 826 C C . LEU A 1 106 ? 7.991 -9.999 1.701 1.00 91.69 106 LEU A C 1
ATOM 828 O O . LEU A 1 106 ? 8.587 -10.387 0.700 1.00 91.69 106 LEU A O 1
ATOM 832 N N . LEU A 1 107 ? 6.695 -10.250 1.908 1.00 90.06 107 LEU A N 1
ATOM 833 C CA . LEU A 1 107 ? 5.880 -11.039 0.986 1.00 90.06 107 LEU A CA 1
ATOM 834 C C . LEU A 1 107 ? 5.835 -10.399 -0.405 1.00 90.06 107 LEU A C 1
ATOM 836 O O . LEU A 1 107 ? 6.077 -11.076 -1.396 1.00 90.06 107 LEU A O 1
ATOM 840 N N . THR A 1 108 ? 5.587 -9.091 -0.478 1.00 85.69 108 THR A N 1
ATOM 841 C CA . THR A 1 108 ? 5.548 -8.343 -1.744 1.00 85.69 108 THR A CA 1
ATOM 842 C C . THR A 1 108 ? 6.887 -8.425 -2.476 1.00 85.69 108 THR A C 1
ATOM 844 O O . THR A 1 108 ? 6.917 -8.618 -3.688 1.00 85.69 108 THR A O 1
ATOM 847 N N . THR A 1 109 ? 7.999 -8.332 -1.741 1.00 86.56 109 THR A N 1
ATOM 848 C CA . THR A 1 109 ? 9.351 -8.457 -2.304 1.00 86.56 109 THR A CA 1
ATOM 849 C C . THR A 1 109 ? 9.577 -9.854 -2.877 1.00 86.56 109 THR A C 1
ATOM 851 O O . THR A 1 109 ? 10.003 -9.983 -4.022 1.00 86.56 109 THR A O 1
ATOM 854 N N . VAL A 1 110 ? 9.246 -10.904 -2.119 1.00 87.81 110 VAL A N 1
ATOM 855 C CA . VAL A 1 110 ? 9.388 -12.300 -2.564 1.00 87.81 110 VAL A CA 1
ATOM 856 C C . VAL A 1 110 ? 8.517 -12.574 -3.789 1.00 87.81 110 VAL A C 1
ATOM 858 O O . VAL A 1 110 ? 9.006 -13.125 -4.770 1.00 87.81 110 VAL A O 1
ATOM 861 N N . LEU A 1 111 ? 7.253 -12.145 -3.774 1.00 83.88 111 LEU A N 1
ATOM 862 C CA . LEU A 1 111 ? 6.347 -12.310 -4.912 1.00 83.88 111 LEU A CA 1
ATOM 863 C C . LEU A 1 111 ? 6.818 -11.526 -6.140 1.00 83.88 111 LEU A C 1
ATOM 865 O O . LEU A 1 111 ? 6.732 -12.043 -7.250 1.00 83.88 111 LEU A O 1
ATOM 869 N N . GLY A 1 112 ? 7.362 -10.321 -5.953 1.00 76.62 112 GLY A N 1
ATOM 870 C CA . GLY A 1 112 ? 7.980 -9.547 -7.026 1.00 76.62 112 GLY A CA 1
ATOM 871 C C . GLY A 1 112 ? 9.168 -10.281 -7.650 1.00 76.62 112 GLY A C 1
ATOM 872 O O . GLY A 1 112 ? 9.234 -10.412 -8.869 1.00 76.62 112 GLY A O 1
ATOM 873 N N . LEU A 1 113 ? 10.068 -10.835 -6.830 1.00 79.25 113 LEU A N 1
ATOM 874 C CA . LEU A 1 113 ? 11.213 -11.620 -7.305 1.00 79.25 113 LEU A CA 1
ATOM 875 C C . LEU A 1 113 ? 10.785 -12.899 -8.036 1.00 79.25 113 LEU A C 1
ATOM 877 O O . LEU A 1 113 ? 11.348 -13.213 -9.082 1.00 79.25 113 LEU A O 1
ATOM 881 N N . ILE A 1 114 ? 9.776 -13.612 -7.525 1.00 79.75 114 ILE A N 1
ATOM 882 C CA . ILE A 1 114 ? 9.208 -14.793 -8.192 1.00 79.75 114 ILE A CA 1
ATOM 883 C C . ILE A 1 114 ? 8.570 -14.393 -9.523 1.00 79.75 114 ILE A C 1
ATOM 885 O O . ILE A 1 114 ? 8.832 -15.037 -10.533 1.00 79.75 114 ILE A O 1
ATOM 889 N N . GLY A 1 115 ? 7.775 -13.320 -9.549 1.00 71.06 115 GLY A N 1
ATOM 890 C CA . GLY A 1 115 ? 7.136 -12.817 -10.765 1.00 71.06 115 GLY A CA 1
ATOM 891 C C . GLY A 1 115 ? 8.151 -12.436 -11.843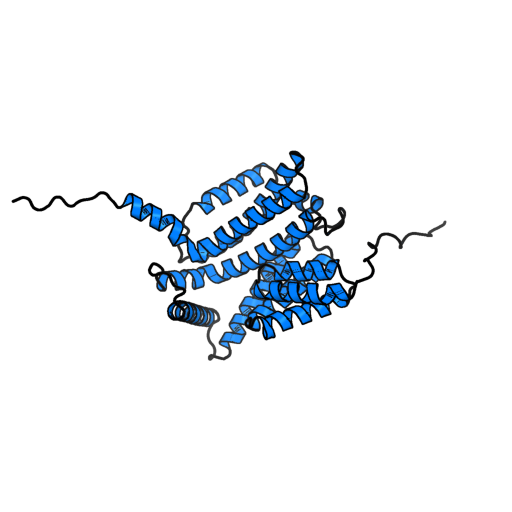 1.00 71.06 115 GLY A C 1
ATOM 892 O O . GLY A 1 115 ? 7.981 -12.810 -13.003 1.00 71.06 115 GLY A O 1
ATOM 893 N N . LEU A 1 116 ? 9.246 -11.774 -11.452 1.00 67.94 116 LEU A N 1
ATOM 894 C CA . LEU A 1 116 ? 10.378 -11.514 -12.343 1.00 67.94 116 LEU A CA 1
ATOM 895 C C . LEU A 1 116 ? 11.018 -12.818 -12.822 1.00 67.94 116 LEU A C 1
ATOM 897 O O . LEU A 1 116 ? 11.218 -12.983 -14.019 1.00 67.94 116 LEU A O 1
ATOM 901 N N . GLY A 1 117 ? 11.267 -13.767 -11.917 1.00 65.50 117 GLY A N 1
ATOM 902 C CA . GLY A 1 117 ? 11.802 -15.086 -12.253 1.00 65.50 117 GLY A CA 1
ATOM 903 C C . GLY A 1 117 ? 10.956 -15.822 -13.296 1.00 65.50 117 GLY A C 1
ATOM 904 O O . GLY A 1 117 ? 11.488 -16.254 -14.313 1.00 65.50 117 GLY A O 1
ATOM 905 N N . VAL A 1 118 ? 9.638 -15.891 -13.107 1.00 67.94 118 VAL A N 1
ATOM 906 C CA . VAL A 1 118 ? 8.706 -16.561 -14.030 1.00 67.94 118 VAL A CA 1
ATOM 907 C C . VAL A 1 118 ? 8.671 -15.875 -15.398 1.00 67.94 118 VAL A C 1
ATOM 909 O O . VAL A 1 118 ? 8.766 -16.554 -16.415 1.00 67.94 118 VAL A O 1
ATOM 912 N N . MET A 1 119 ? 8.613 -14.539 -15.438 1.00 62.31 119 MET A N 1
ATOM 913 C CA . MET A 1 119 ? 8.675 -13.769 -16.692 1.00 62.31 119 MET A CA 1
ATOM 914 C C . MET A 1 119 ? 9.997 -13.964 -17.449 1.00 62.31 119 MET A C 1
ATOM 916 O O . MET A 1 119 ? 10.053 -13.776 -18.663 1.00 62.31 119 MET A O 1
ATOM 920 N N . THR A 1 120 ? 11.068 -14.315 -16.734 1.00 60.25 120 THR A N 1
ATOM 921 C CA . THR A 1 120 ? 12.405 -14.522 -17.307 1.00 60.25 120 THR A CA 1
ATOM 922 C C . THR A 1 120 ? 12.718 -15.966 -17.642 1.00 60.25 120 THR A C 1
ATOM 924 O O . THR A 1 120 ? 13.545 -16.190 -18.506 1.00 60.25 120 THR A O 1
ATOM 927 N N . GLN A 1 121 ? 12.063 -16.962 -17.043 1.00 54.22 121 GLN A N 1
ATOM 928 C CA . GLN A 1 121 ? 12.309 -18.371 -17.379 1.00 54.22 121 GLN A CA 1
ATOM 929 C C . GLN A 1 121 ? 11.867 -18.739 -18.802 1.00 54.22 121 GLN A C 1
ATOM 931 O O . GLN A 1 121 ? 12.319 -19.742 -19.344 1.00 54.22 121 GLN A O 1
ATOM 936 N N . THR A 1 122 ? 11.054 -17.899 -19.446 1.00 53.81 122 THR A N 1
ATOM 937 C CA . THR A 1 122 ? 10.771 -17.984 -20.885 1.00 53.81 122 THR A CA 1
ATOM 938 C C . THR A 1 122 ? 11.910 -17.437 -21.765 1.00 53.81 122 THR A C 1
ATOM 940 O O . THR A 1 122 ? 11.809 -17.497 -22.985 1.00 53.81 122 THR A O 1
ATOM 943 N N . VAL A 1 123 ? 12.981 -16.887 -21.174 1.00 47.72 123 VAL A N 1
ATOM 944 C CA . VAL A 1 123 ? 14.150 -16.287 -21.841 1.00 47.72 123 VAL A CA 1
ATOM 945 C C . VAL A 1 123 ? 15.428 -16.802 -21.154 1.00 47.72 123 VAL A C 1
ATOM 947 O O . VAL A 1 123 ? 15.789 -16.341 -20.077 1.00 47.72 123 VAL A O 1
ATOM 950 N N . GLU A 1 124 ? 16.079 -17.799 -21.759 1.00 50.69 124 GLU A N 1
ATOM 951 C CA . GLU A 1 124 ? 17.346 -18.448 -21.354 1.00 50.69 124 GLU A CA 1
ATOM 952 C C . GLU A 1 124 ? 18.131 -17.786 -20.204 1.00 50.69 124 GLU A C 1
ATOM 954 O O . GLU A 1 124 ? 18.669 -16.696 -20.372 1.00 50.69 124 GLU A O 1
ATOM 959 N N . ALA A 1 125 ? 18.245 -18.484 -19.062 1.00 45.97 125 ALA A N 1
ATOM 960 C CA . ALA A 1 125 ? 19.235 -18.288 -17.984 1.00 45.97 125 ALA A CA 1
ATOM 961 C C . ALA A 1 125 ? 19.658 -16.831 -17.671 1.00 45.97 125 ALA A C 1
ATOM 963 O O . ALA A 1 125 ? 20.805 -16.557 -17.303 1.00 45.97 125 ALA A O 1
ATOM 964 N N . ALA A 1 126 ? 18.739 -15.880 -17.801 1.00 50.50 126 ALA A N 1
ATOM 965 C CA . ALA A 1 126 ? 19.021 -14.473 -17.618 1.00 50.50 126 ALA A CA 1
ATOM 966 C C . ALA A 1 126 ? 19.122 -14.172 -16.112 1.00 50.50 126 ALA A C 1
ATOM 968 O O . ALA A 1 126 ? 18.234 -14.507 -15.327 1.00 50.50 126 ALA A O 1
ATOM 969 N N . LYS A 1 127 ? 20.208 -13.519 -15.674 1.00 65.44 127 LYS A N 1
ATOM 970 C CA . LYS A 1 127 ? 20.334 -13.009 -14.294 1.00 65.44 127 LYS A CA 1
ATOM 971 C C . LYS A 1 127 ? 19.109 -12.129 -13.982 1.00 65.44 127 LYS A C 1
ATOM 973 O O . LYS A 1 127 ? 18.734 -11.322 -14.830 1.00 65.44 127 LYS A O 1
ATOM 978 N N . VAL A 1 128 ? 18.533 -12.201 -12.776 1.00 65.38 128 VAL A N 1
ATOM 979 C CA . VAL A 1 128 ? 17.324 -11.436 -12.355 1.00 65.38 128 VAL A CA 1
ATOM 980 C C . VAL A 1 128 ? 17.366 -9.957 -12.778 1.00 65.38 128 VAL A C 1
ATOM 982 O O . VAL A 1 128 ? 16.370 -9.401 -13.233 1.00 65.38 128 VAL A O 1
ATOM 985 N N . LEU A 1 129 ? 18.547 -9.334 -12.707 1.00 69.88 129 LEU A N 1
ATOM 986 C CA . LEU A 1 129 ? 18.771 -7.945 -13.112 1.00 69.88 129 LEU A CA 1
ATOM 987 C C . LEU A 1 129 ? 18.579 -7.699 -14.623 1.00 69.88 129 LEU A C 1
ATOM 989 O O . LEU A 1 129 ? 18.043 -6.667 -15.019 1.00 69.88 129 LEU A O 1
ATOM 993 N N . SER A 1 130 ? 18.992 -8.643 -15.471 1.00 71.81 130 SER A N 1
ATOM 994 C CA . SER A 1 130 ? 18.780 -8.568 -16.924 1.00 71.81 130 SER A CA 1
ATOM 995 C C . SER A 1 130 ? 17.310 -8.752 -17.297 1.00 71.81 130 SER A C 1
ATOM 997 O O . SER A 1 130 ? 16.803 -8.033 -18.153 1.00 71.81 130 SER A O 1
ATOM 999 N N . GLY A 1 131 ? 16.597 -9.617 -16.576 1.00 69.00 131 GLY A N 1
ATOM 1000 C CA . GLY A 1 131 ? 15.151 -9.755 -16.698 1.00 69.00 131 GLY A CA 1
ATOM 1001 C C . GLY A 1 131 ? 14.380 -8.497 -16.322 1.00 69.00 131 GLY A C 1
ATOM 1002 O O . GLY A 1 131 ? 13.492 -8.058 -17.051 1.00 69.00 131 GLY A O 1
ATOM 1003 N N . TRP A 1 132 ? 14.773 -7.867 -15.214 1.00 76.88 132 TRP A N 1
ATOM 1004 C CA . TRP A 1 132 ? 14.234 -6.573 -14.811 1.00 76.88 132 TRP A CA 1
ATOM 1005 C C . TRP A 1 132 ? 14.493 -5.489 -15.862 1.00 76.88 132 TRP A C 1
ATOM 1007 O O . TRP A 1 132 ? 13.572 -4.759 -16.218 1.00 76.88 132 TRP A O 1
ATOM 1017 N N . SER A 1 133 ? 15.710 -5.426 -16.417 1.00 80.81 133 SER A N 1
ATOM 1018 C CA . SER A 1 133 ? 16.031 -4.496 -17.508 1.00 80.81 133 SER A CA 1
ATOM 1019 C C . SER A 1 133 ? 15.101 -4.691 -18.706 1.00 80.81 133 SER A C 1
ATOM 1021 O O . SER A 1 133 ? 14.506 -3.722 -19.163 1.00 80.81 133 SER A O 1
ATOM 1023 N N . GLN A 1 134 ? 14.924 -5.931 -19.176 1.00 78.06 134 GLN A N 1
ATOM 1024 C CA . GLN A 1 134 ? 14.053 -6.231 -20.317 1.00 78.06 134 GLN A CA 1
ATOM 1025 C C . GLN A 1 134 ? 12.591 -5.856 -20.050 1.00 78.06 134 GLN A C 1
ATOM 1027 O O . GLN A 1 134 ? 11.919 -5.331 -20.936 1.00 78.06 134 GLN A O 1
ATOM 1032 N N . PHE A 1 135 ? 12.090 -6.109 -18.838 1.00 76.75 135 PHE A N 1
ATOM 1033 C CA . PHE A 1 135 ? 10.748 -5.689 -18.445 1.00 76.75 135 PHE A CA 1
ATOM 1034 C C . PHE A 1 135 ? 10.599 -4.164 -18.505 1.00 76.75 135 PHE A C 1
ATOM 1036 O O . PHE A 1 135 ? 9.658 -3.667 -19.121 1.00 76.75 135 PHE A O 1
ATOM 1043 N N . VAL A 1 136 ? 11.545 -3.422 -17.920 1.00 78.94 136 VAL A N 1
ATOM 1044 C CA . VAL A 1 136 ? 11.545 -1.953 -17.952 1.00 78.94 136 VAL A CA 1
ATOM 1045 C C . VAL A 1 136 ? 11.586 -1.440 -19.391 1.00 78.94 136 VAL A C 1
ATOM 1047 O O . VAL A 1 136 ? 10.811 -0.553 -19.737 1.00 78.94 136 VAL A O 1
ATOM 1050 N N . ASP A 1 137 ? 12.429 -2.026 -20.242 1.00 81.31 137 ASP A N 1
ATOM 1051 C CA . ASP A 1 137 ? 12.542 -1.647 -21.651 1.00 81.31 137 ASP A CA 1
ATOM 1052 C C . ASP A 1 137 ? 11.209 -1.846 -22.396 1.00 81.31 137 ASP A C 1
ATOM 1054 O O . ASP A 1 137 ? 10.763 -0.943 -23.105 1.00 81.31 137 ASP A O 1
ATOM 1058 N N . ARG A 1 138 ? 10.510 -2.969 -22.166 1.00 76.38 138 ARG A N 1
ATOM 1059 C CA . ARG A 1 138 ? 9.169 -3.216 -22.732 1.00 76.38 138 ARG A CA 1
ATOM 1060 C C . ARG A 1 138 ? 8.129 -2.212 -22.235 1.00 76.38 138 ARG A C 1
ATOM 1062 O O . ARG A 1 138 ? 7.336 -1.725 -23.035 1.00 76.38 138 ARG A O 1
ATOM 1069 N N . VAL A 1 139 ? 8.134 -1.876 -20.943 1.00 72.38 139 VAL A N 1
ATOM 1070 C CA . VAL A 1 139 ? 7.201 -0.890 -20.366 1.00 72.38 139 VAL A CA 1
ATOM 1071 C C . VAL A 1 139 ? 7.428 0.498 -20.966 1.00 72.38 139 VAL A C 1
ATOM 1073 O O . VAL A 1 139 ? 6.466 1.172 -21.333 1.00 72.38 139 VAL A O 1
ATOM 1076 N N . VAL A 1 140 ? 8.687 0.922 -21.109 1.00 76.88 140 VAL A N 1
ATOM 1077 C CA . VAL A 1 140 ? 9.031 2.208 -21.736 1.00 76.88 140 VAL A CA 1
ATOM 1078 C C . VAL A 1 140 ? 8.592 2.229 -23.201 1.00 76.88 140 VAL A C 1
ATOM 1080 O O . VAL A 1 140 ? 7.971 3.201 -23.626 1.00 76.88 140 VAL A O 1
ATOM 1083 N N . GLN A 1 141 ? 8.847 1.154 -23.953 1.00 75.88 141 GLN A N 1
ATOM 1084 C CA . GLN A 1 141 ? 8.400 1.025 -25.344 1.00 75.88 141 GLN A CA 1
ATOM 1085 C C . GLN A 1 141 ? 6.873 1.077 -25.469 1.00 75.88 141 GLN A C 1
ATOM 1087 O O . GLN A 1 141 ? 6.349 1.783 -26.328 1.00 75.88 141 GLN A O 1
ATOM 1092 N N . GLN A 1 142 ? 6.146 0.383 -24.592 1.00 68.88 142 GLN A N 1
ATOM 1093 C CA . GLN A 1 142 ? 4.685 0.398 -24.600 1.00 68.88 142 GLN A CA 1
ATOM 1094 C C . GLN A 1 142 ? 4.134 1.796 -24.281 1.00 68.88 142 GLN A C 1
ATOM 1096 O O . GLN A 1 142 ? 3.214 2.252 -24.955 1.00 68.88 142 GLN A O 1
ATOM 1101 N N . ALA A 1 143 ? 4.726 2.505 -23.314 1.00 67.62 143 ALA A N 1
ATOM 1102 C CA . ALA A 1 143 ? 4.339 3.877 -22.981 1.00 67.62 143 ALA A CA 1
ATOM 1103 C C . ALA A 1 143 ? 4.603 4.863 -24.136 1.00 67.62 143 ALA A C 1
ATOM 1105 O O . ALA A 1 143 ? 3.799 5.769 -24.370 1.00 67.62 143 ALA A O 1
ATOM 1106 N N . GLN A 1 144 ? 5.707 4.676 -24.874 1.00 70.81 144 GLN A N 1
ATOM 1107 C CA . GLN A 1 144 ? 6.005 5.431 -26.097 1.00 70.81 144 GLN A CA 1
ATOM 1108 C C . GLN A 1 144 ? 4.939 5.199 -27.171 1.00 70.81 144 GLN A C 1
ATOM 1110 O O . GLN A 1 144 ? 4.444 6.153 -27.764 1.00 70.81 144 GLN A O 1
ATOM 1115 N N . GLN A 1 145 ? 4.568 3.939 -27.402 1.00 68.56 145 GLN A N 1
ATOM 1116 C CA . GLN A 1 145 ? 3.605 3.557 -28.437 1.00 68.56 145 GLN A CA 1
ATOM 1117 C C . GLN A 1 145 ? 2.175 4.001 -28.117 1.00 68.56 145 GLN A C 1
ATOM 1119 O O . GLN A 1 145 ? 1.421 4.337 -29.025 1.00 68.56 145 GLN A O 1
ATOM 1124 N N . SER A 1 146 ? 1.794 4.035 -26.839 1.00 64.06 146 SER A N 1
ATOM 1125 C CA . SER A 1 146 ? 0.443 4.411 -26.417 1.00 64.06 146 SER A CA 1
ATOM 1126 C C . SER A 1 146 ? 0.200 5.924 -26.372 1.00 64.06 146 SER A C 1
ATOM 1128 O O . SER A 1 146 ? -0.881 6.343 -25.965 1.00 64.06 146 SER A O 1
ATOM 1130 N N . GLY A 1 147 ? 1.196 6.757 -26.704 1.00 60.41 147 GLY A N 1
ATOM 1131 C CA . GLY A 1 147 ? 1.092 8.220 -26.608 1.00 60.41 147 GLY A CA 1
ATOM 1132 C C . GLY A 1 147 ? 0.893 8.739 -25.177 1.00 60.41 147 GLY A C 1
ATOM 1133 O O . GLY A 1 147 ? 0.528 9.895 -24.987 1.00 60.41 147 GLY A O 1
ATOM 1134 N N . LEU A 1 148 ? 1.123 7.890 -24.165 1.00 54.00 148 LEU A N 1
ATOM 1135 C CA . LEU A 1 148 ? 1.026 8.264 -22.747 1.00 54.00 148 LEU A CA 1
ATOM 1136 C C . LEU A 1 148 ? 2.233 9.091 -22.292 1.00 54.00 148 LEU A C 1
ATOM 1138 O O . LEU A 1 148 ? 2.192 9.712 -21.230 1.00 54.00 148 LEU A O 1
ATOM 1142 N N . LEU A 1 149 ? 3.312 9.093 -23.078 1.00 54.25 149 LEU A N 1
ATOM 1143 C CA . LEU A 1 149 ? 4.453 9.955 -22.829 1.00 54.25 149 LEU A CA 1
ATOM 1144 C C . LEU A 1 149 ? 4.158 11.357 -23.337 1.00 54.25 149 LEU A C 1
ATOM 1146 O O . LEU A 1 149 ? 4.037 11.604 -24.536 1.00 54.25 149 LEU A O 1
ATOM 1150 N N . PHE A 1 150 ? 4.088 12.286 -22.394 1.00 58.03 150 PHE A N 1
ATOM 1151 C CA . PHE A 1 150 ? 4.105 13.705 -22.700 1.00 58.03 150 PHE A CA 1
ATOM 1152 C C . PHE A 1 150 ? 5.396 14.055 -23.466 1.00 58.03 150 PHE A C 1
ATOM 1154 O O . PHE A 1 150 ? 6.432 13.437 -23.205 1.00 58.03 150 PHE A O 1
ATOM 1161 N N . PRO A 1 151 ? 5.384 15.068 -24.355 1.00 54.72 151 PRO A N 1
ATOM 1162 C CA . PRO A 1 151 ? 6.541 15.452 -25.181 1.00 54.72 151 PRO A CA 1
ATOM 1163 C C . PRO A 1 151 ? 7.835 15.724 -24.392 1.00 54.72 151 PRO A C 1
ATOM 1165 O O . PRO A 1 151 ? 8.931 15.683 -24.939 1.00 54.72 151 PRO A O 1
ATOM 1168 N N . GLU A 1 152 ? 7.700 16.004 -23.098 1.00 57.47 152 GLU A N 1
ATOM 1169 C CA . GLU A 1 152 ? 8.768 16.370 -22.169 1.00 57.47 152 GLU A CA 1
ATOM 1170 C C . GLU A 1 152 ? 9.406 15.161 -21.459 1.00 57.47 152 GLU A C 1
ATOM 1172 O O . GLU A 1 152 ? 10.410 15.300 -20.758 1.00 57.47 152 GLU A O 1
ATOM 1177 N N . TRP A 1 153 ? 8.838 13.960 -21.604 1.00 61.44 153 TRP A N 1
ATOM 1178 C CA . TRP A 1 153 ? 9.363 12.762 -20.959 1.00 61.44 153 TRP A CA 1
ATOM 1179 C C . TRP A 1 153 ? 10.501 12.158 -21.772 1.00 61.44 153 TRP A C 1
ATOM 1181 O O . TRP A 1 153 ? 10.293 11.493 -22.785 1.00 61.44 153 TRP A O 1
ATOM 1191 N N . ASN A 1 154 ? 11.726 12.332 -21.275 1.00 72.38 154 ASN A N 1
ATOM 1192 C CA . ASN A 1 154 ? 12.881 11.640 -21.824 1.00 72.38 154 ASN A CA 1
ATOM 1193 C C . ASN A 1 154 ? 12.766 10.127 -21.518 1.00 72.38 154 ASN A C 1
ATOM 1195 O O . ASN A 1 154 ? 12.795 9.744 -20.342 1.00 72.38 154 ASN A O 1
ATOM 1199 N N . PRO A 1 155 ? 12.689 9.246 -22.532 1.00 74.62 155 PRO A N 1
ATOM 1200 C CA . PRO A 1 155 ? 12.552 7.805 -22.320 1.00 74.62 155 PRO A CA 1
ATOM 1201 C C . PRO A 1 155 ? 13.735 7.200 -21.557 1.00 74.62 155 PRO A C 1
ATOM 1203 O O . PRO A 1 155 ? 13.555 6.242 -20.809 1.00 74.62 155 PRO A O 1
ATOM 1206 N N . VAL A 1 156 ? 14.928 7.795 -21.658 1.00 79.75 156 VAL A N 1
ATOM 1207 C CA . VAL A 1 156 ? 16.105 7.403 -20.866 1.00 79.75 156 VAL A CA 1
ATOM 1208 C C . VAL A 1 156 ? 15.891 7.717 -19.385 1.00 79.75 156 VAL A C 1
ATOM 1210 O O . VAL A 1 156 ? 16.251 6.920 -18.519 1.00 79.75 156 VAL A O 1
ATOM 1213 N N . MET A 1 157 ? 15.269 8.858 -19.073 1.00 74.75 157 MET A N 1
ATOM 1214 C CA . MET A 1 157 ? 14.938 9.221 -17.696 1.00 74.75 157 MET A CA 1
ATOM 1215 C C . MET A 1 157 ? 13.877 8.282 -17.121 1.00 74.75 157 MET A C 1
ATOM 1217 O O . MET A 1 157 ? 14.056 7.791 -16.008 1.00 74.75 157 MET A O 1
ATOM 1221 N N . LEU A 1 158 ? 12.820 7.986 -17.887 1.00 75.31 158 LEU A N 1
ATOM 1222 C CA . LEU A 1 158 ? 11.774 7.050 -17.472 1.00 75.31 158 LEU A CA 1
ATOM 1223 C C . LEU A 1 158 ? 12.340 5.648 -17.232 1.00 75.31 158 LEU A C 1
ATOM 1225 O O . LEU A 1 158 ? 12.062 5.037 -16.203 1.00 75.31 158 LEU A O 1
ATOM 1229 N N . ARG A 1 159 ? 13.182 5.162 -18.148 1.00 79.56 159 ARG A N 1
ATOM 1230 C CA . ARG A 1 159 ? 13.881 3.884 -18.008 1.00 79.56 159 ARG A CA 1
ATOM 1231 C C . ARG A 1 159 ? 14.697 3.835 -16.722 1.00 79.56 159 ARG A C 1
ATOM 1233 O O . ARG A 1 159 ? 14.565 2.884 -15.961 1.00 79.56 159 ARG A O 1
ATOM 1240 N N . ASN A 1 160 ? 15.515 4.854 -16.458 1.00 76.25 160 ASN A N 1
ATOM 1241 C CA . ASN A 1 160 ? 16.331 4.910 -15.245 1.00 76.25 160 ASN A CA 1
ATOM 1242 C C . ASN A 1 160 ? 15.458 4.946 -13.986 1.00 76.25 160 ASN A C 1
ATOM 1244 O O . ASN A 1 160 ? 15.708 4.206 -13.040 1.00 76.25 160 ASN A O 1
ATOM 1248 N N . LEU A 1 161 ? 14.396 5.746 -13.985 1.00 74.19 161 LEU A N 1
ATOM 1249 C CA . LEU A 1 161 ? 13.493 5.847 -12.847 1.00 74.19 161 LEU A CA 1
ATOM 1250 C C . LEU A 1 161 ? 12.789 4.518 -12.558 1.00 74.19 161 LEU A C 1
ATOM 1252 O O . LEU A 1 161 ? 12.802 4.044 -11.422 1.00 74.19 161 LEU A O 1
ATOM 1256 N N . LEU A 1 162 ? 12.234 3.873 -13.584 1.00 75.62 162 LEU A N 1
ATOM 1257 C CA . LEU A 1 162 ? 11.630 2.552 -13.448 1.00 75.62 162 LEU A CA 1
ATOM 1258 C C . LEU A 1 162 ? 12.668 1.528 -12.993 1.00 75.62 162 LEU A C 1
ATOM 1260 O O . LEU A 1 162 ? 12.405 0.790 -12.053 1.00 75.62 162 LEU A O 1
ATOM 1264 N N . PHE A 1 163 ? 13.866 1.526 -13.575 1.00 77.19 163 PHE A N 1
ATOM 1265 C CA . PHE A 1 163 ? 14.899 0.550 -13.249 1.00 77.19 163 PHE A CA 1
ATOM 1266 C C . PHE A 1 163 ? 15.409 0.670 -11.806 1.00 77.19 163 PHE A C 1
ATOM 1268 O O . PHE A 1 163 ? 15.464 -0.337 -11.102 1.00 77.19 163 PHE A O 1
ATOM 1275 N N . TYR A 1 164 ? 15.757 1.879 -11.359 1.00 76.00 164 TYR A N 1
ATOM 1276 C CA . TYR A 1 164 ? 16.386 2.116 -10.055 1.00 76.00 164 TYR A CA 1
ATOM 1277 C C . TYR A 1 164 ? 15.384 2.311 -8.913 1.00 76.00 164 TYR A C 1
ATOM 1279 O O . TYR A 1 164 ? 15.697 2.003 -7.764 1.00 76.00 164 TYR A O 1
ATOM 1287 N N . GLN A 1 165 ? 14.192 2.839 -9.201 1.00 76.81 165 GLN A N 1
ATOM 1288 C CA . GLN A 1 165 ? 13.224 3.245 -8.176 1.00 76.81 165 GLN A CA 1
ATOM 1289 C C . GLN A 1 165 ? 11.889 2.509 -8.276 1.00 76.81 165 GLN A C 1
ATOM 1291 O O . GLN A 1 165 ? 11.204 2.364 -7.264 1.00 76.81 165 GLN A O 1
ATOM 1296 N N . GLY A 1 166 ? 11.549 1.970 -9.451 1.00 76.19 166 GLY A N 1
ATOM 1297 C CA . GLY A 1 166 ? 10.315 1.219 -9.695 1.00 76.19 166 GLY A CA 1
ATOM 1298 C C . GLY A 1 166 ? 10.009 0.134 -8.656 1.00 76.19 166 GLY A C 1
ATOM 1299 O O . GLY A 1 166 ? 8.884 0.123 -8.151 1.00 76.19 166 GLY A O 1
ATOM 1300 N N . PRO A 1 167 ? 10.968 -0.723 -8.241 1.00 79.62 167 PRO A N 1
ATOM 1301 C CA . PRO A 1 167 ? 10.694 -1.748 -7.236 1.00 79.62 167 PRO A CA 1
ATOM 1302 C C . PRO A 1 167 ? 10.303 -1.137 -5.888 1.00 79.62 167 PRO A C 1
ATOM 1304 O O . PRO A 1 167 ? 9.377 -1.605 -5.231 1.00 79.62 167 PRO A O 1
ATOM 1307 N N . PHE A 1 168 ? 10.953 -0.044 -5.488 1.00 82.31 168 PHE A N 1
ATOM 1308 C CA . PHE A 1 168 ? 10.634 0.632 -4.234 1.00 82.31 168 PHE A CA 1
ATOM 1309 C C . PHE A 1 168 ? 9.318 1.389 -4.303 1.00 82.31 168 PHE A C 1
ATOM 1311 O O . PHE A 1 168 ? 8.599 1.400 -3.309 1.00 82.31 168 PHE A O 1
ATOM 1318 N N . TYR A 1 169 ? 8.963 1.979 -5.447 1.00 77.06 169 TYR A N 1
ATOM 1319 C CA . TYR A 1 169 ? 7.638 2.567 -5.645 1.00 77.06 169 TYR A CA 1
ATOM 1320 C C . TYR A 1 169 ? 6.540 1.513 -5.575 1.00 77.06 169 TYR A C 1
ATOM 1322 O O . TYR A 1 169 ? 5.510 1.747 -4.946 1.00 77.06 169 TYR A O 1
ATOM 1330 N N . PHE A 1 170 ? 6.783 0.329 -6.134 1.00 78.38 170 PHE A N 1
ATOM 1331 C CA . PHE A 1 170 ? 5.857 -0.789 -6.031 1.00 78.38 170 PHE A CA 1
ATOM 1332 C C . PHE A 1 170 ? 5.654 -1.231 -4.571 1.00 78.38 170 PHE A C 1
ATOM 1334 O O . PHE A 1 170 ? 4.520 -1.296 -4.087 1.00 78.38 170 PHE A O 1
ATOM 1341 N N . LEU A 1 171 ? 6.748 -1.446 -3.831 1.00 83.31 171 LEU A N 1
ATOM 1342 C CA . LEU A 1 171 ? 6.705 -1.779 -2.401 1.00 83.31 171 LEU A CA 1
ATOM 1343 C C . LEU A 1 171 ? 6.028 -0.677 -1.571 1.00 83.31 171 LEU A C 1
ATOM 1345 O O . LEU A 1 171 ? 5.198 -0.959 -0.707 1.00 83.31 171 LEU A O 1
ATOM 1349 N N . SER A 1 172 ? 6.343 0.581 -1.874 1.00 83.06 172 SER A N 1
ATOM 1350 C CA . SER A 1 172 ? 5.758 1.770 -1.253 1.00 83.06 172 SER A CA 1
ATOM 1351 C C . SER A 1 172 ? 4.250 1.835 -1.470 1.00 83.06 172 SER A C 1
ATOM 1353 O O . SER A 1 172 ? 3.501 2.068 -0.523 1.00 83.06 172 SER A O 1
ATOM 1355 N N . GLY A 1 173 ? 3.796 1.579 -2.699 1.00 78.38 173 GLY A N 1
ATOM 1356 C CA . GLY A 1 173 ? 2.381 1.533 -3.051 1.00 78.38 173 GLY A CA 1
ATOM 1357 C C . GLY A 1 173 ? 1.636 0.425 -2.311 1.00 78.38 173 GLY A C 1
ATOM 1358 O O . GLY A 1 173 ? 0.548 0.667 -1.792 1.00 78.38 173 GLY A O 1
ATOM 1359 N N . CYS A 1 174 ? 2.245 -0.756 -2.172 1.00 80.94 174 CYS A N 1
ATOM 1360 C CA . CYS A 1 174 ? 1.665 -1.863 -1.408 1.00 80.94 174 CYS A CA 1
ATOM 1361 C C . CYS A 1 174 ? 1.532 -1.518 0.084 1.00 80.94 174 CYS A C 1
ATOM 1363 O O . CYS A 1 174 ? 0.467 -1.711 0.670 1.00 80.94 174 CYS A O 1
ATOM 1365 N N . LEU A 1 175 ? 2.572 -0.944 0.698 1.00 86.06 175 LEU A N 1
ATOM 1366 C CA . LEU A 1 175 ? 2.512 -0.501 2.095 1.00 86.06 175 LEU A CA 1
ATOM 1367 C C . LEU A 1 175 ? 1.468 0.596 2.309 1.00 86.06 175 LEU A C 1
ATOM 1369 O O . LEU A 1 175 ? 0.672 0.513 3.245 1.00 86.06 175 LEU A O 1
ATOM 1373 N N . LEU A 1 176 ? 1.443 1.610 1.443 1.00 83.94 176 LEU A N 1
ATOM 1374 C CA . LEU A 1 176 ? 0.448 2.678 1.514 1.00 83.94 176 LEU A CA 1
ATOM 1375 C C . LEU A 1 176 ? -0.969 2.145 1.324 1.00 83.94 176 LEU A C 1
ATOM 1377 O O . LEU A 1 176 ? -1.861 2.592 2.034 1.00 83.94 176 LEU A O 1
ATOM 1381 N N . SER A 1 177 ? -1.177 1.175 0.431 1.00 81.69 177 SER A N 1
ATOM 1382 C CA . SER A 1 177 ? -2.469 0.509 0.249 1.00 81.69 177 SER A CA 1
ATOM 1383 C C . SER A 1 177 ? -2.928 -0.186 1.528 1.00 81.69 177 SER A C 1
ATOM 1385 O O . SER A 1 177 ? -4.059 0.030 1.972 1.00 81.69 177 SER A O 1
ATOM 1387 N N . VAL A 1 178 ? -2.056 -0.970 2.170 1.00 85.38 178 VAL A N 1
ATOM 1388 C CA . VAL A 1 178 ? -2.386 -1.638 3.438 1.00 85.38 178 VAL A CA 1
ATOM 1389 C C . VAL A 1 178 ? -2.674 -0.616 4.530 1.00 85.38 178 VAL A C 1
ATOM 1391 O O . VAL A 1 178 ? -3.698 -0.725 5.207 1.00 85.38 178 VAL A O 1
ATOM 1394 N N . TRP A 1 179 ? -1.829 0.408 4.670 1.00 89.62 179 TRP A N 1
ATOM 1395 C CA . TRP A 1 179 ? -2.047 1.467 5.651 1.00 89.62 179 TRP A CA 1
ATOM 1396 C C . TRP A 1 179 ? -3.369 2.187 5.421 1.00 89.62 179 TRP A C 1
ATOM 1398 O O . TRP A 1 179 ? -4.168 2.271 6.349 1.00 89.62 179 TRP A O 1
ATOM 1408 N N . PHE A 1 180 ? -3.618 2.644 4.190 1.00 85.69 180 PHE A N 1
ATOM 1409 C CA . PHE A 1 180 ? -4.857 3.299 3.782 1.00 85.69 180 PHE A CA 1
ATOM 1410 C C . PHE A 1 180 ? -6.063 2.443 4.151 1.00 85.69 180 PHE A C 1
ATOM 1412 O O . PHE A 1 180 ? -7.009 2.927 4.768 1.00 85.69 180 PHE A O 1
ATOM 1419 N N . SER A 1 181 ? -5.999 1.151 3.834 1.00 83.62 181 SER A N 1
ATOM 1420 C CA . SER A 1 181 ? -7.071 0.200 4.103 1.00 83.62 181 SER A CA 1
ATOM 1421 C C . SER A 1 181 ? -7.368 0.077 5.600 1.00 83.62 181 SER A C 1
ATOM 1423 O O . SER A 1 181 ? -8.520 0.166 6.031 1.00 83.62 181 SER A O 1
ATOM 1425 N N . VAL A 1 182 ? -6.317 -0.104 6.403 1.00 87.75 182 VAL A N 1
ATOM 1426 C CA . VAL A 1 182 ? -6.401 -0.247 7.860 1.00 87.75 182 VAL A CA 1
ATOM 1427 C C . VAL A 1 182 ? -6.894 1.045 8.511 1.00 87.75 182 VAL A C 1
ATOM 1429 O O . VAL A 1 182 ? -7.828 1.008 9.316 1.00 87.75 182 VAL A O 1
ATOM 1432 N N . GLY A 1 183 ? -6.308 2.188 8.156 1.00 87.81 183 GLY A N 1
ATOM 1433 C CA . GLY A 1 183 ? -6.649 3.474 8.750 1.00 87.81 183 GLY A CA 1
ATOM 1434 C C . GLY A 1 183 ? -8.028 3.968 8.328 1.00 87.81 183 GLY A C 1
ATOM 1435 O O . GLY A 1 183 ? -8.769 4.464 9.175 1.00 87.81 183 GLY A O 1
ATOM 1436 N N . LEU A 1 184 ? -8.444 3.754 7.076 1.00 85.00 184 LEU A N 1
ATOM 1437 C CA . LEU A 1 184 ? -9.801 4.082 6.639 1.00 85.00 184 LEU A CA 1
ATOM 1438 C C . LEU A 1 184 ? -10.833 3.236 7.394 1.00 85.00 184 LEU A C 1
ATOM 1440 O O . LEU A 1 184 ? -11.793 3.784 7.937 1.00 85.00 184 LEU A O 1
ATOM 1444 N N . ALA A 1 185 ? -10.601 1.926 7.525 1.00 82.88 185 ALA A N 1
ATOM 1445 C CA . ALA A 1 185 ? -11.461 1.057 8.326 1.00 82.88 185 ALA A CA 1
ATOM 1446 C C . ALA A 1 185 ? -11.541 1.510 9.798 1.00 82.88 185 ALA A C 1
ATOM 1448 O O . ALA A 1 185 ? -12.614 1.466 10.406 1.00 82.88 185 ALA A O 1
ATOM 1449 N N . ALA A 1 186 ? -10.430 1.982 10.369 1.00 85.81 186 ALA A N 1
ATOM 1450 C CA . ALA A 1 186 ? -10.389 2.516 11.728 1.00 85.81 186 ALA A CA 1
ATOM 1451 C C . ALA A 1 186 ? -11.158 3.845 11.864 1.00 85.81 186 ALA A C 1
ATOM 1453 O O . ALA A 1 186 ? -11.916 4.029 12.818 1.00 85.81 186 ALA A O 1
ATOM 1454 N N . HIS A 1 187 ? -11.011 4.763 10.904 1.00 84.25 187 HIS A N 1
ATOM 1455 C CA . HIS A 1 187 ? -11.712 6.050 10.887 1.00 84.25 187 HIS A CA 1
ATOM 1456 C C . HIS A 1 187 ? -13.226 5.905 10.695 1.00 84.25 187 HIS A C 1
ATOM 1458 O O . HIS A 1 187 ? -13.995 6.658 11.299 1.00 84.25 187 HIS A O 1
ATOM 1464 N N . LEU A 1 188 ? -13.652 4.910 9.915 1.00 83.00 188 LEU A N 1
ATOM 1465 C CA . LEU A 1 188 ? -15.059 4.564 9.710 1.00 83.00 188 LEU A CA 1
ATOM 1466 C C . LEU A 1 188 ? -15.650 3.711 10.844 1.00 83.00 188 LEU A C 1
ATOM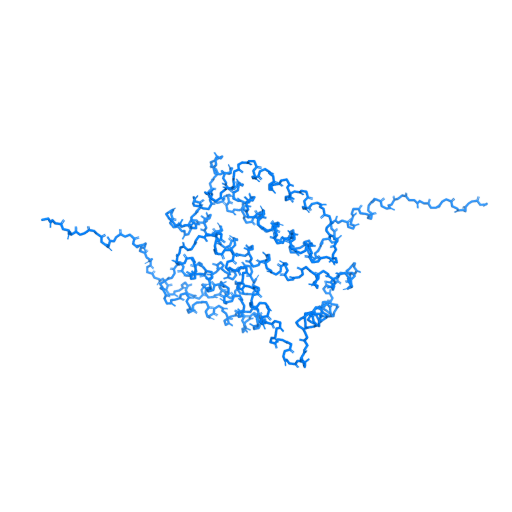 1468 O O . LEU A 1 188 ? -16.812 3.318 10.765 1.00 83.00 188 LEU A O 1
ATOM 1472 N N . LYS A 1 189 ? -14.875 3.444 11.908 1.00 81.12 189 LYS A N 1
ATOM 1473 C CA . LYS A 1 189 ? -15.280 2.625 13.061 1.00 81.12 189 LYS A CA 1
ATOM 1474 C C . LYS A 1 189 ? -15.807 1.243 12.660 1.00 81.12 189 LYS A C 1
ATOM 1476 O O . LYS A 1 189 ? -16.739 0.721 13.258 1.00 81.12 189 LYS A O 1
ATOM 1481 N N . TRP A 1 190 ? -15.207 0.628 11.644 1.00 80.56 190 TRP A N 1
ATOM 1482 C CA . TRP A 1 190 ? -15.561 -0.737 11.234 1.00 80.56 190 TRP A CA 1
ATOM 1483 C C . TRP A 1 190 ? -15.019 -1.816 12.169 1.00 80.56 190 TRP A C 1
ATOM 1485 O O . TRP A 1 190 ? -15.221 -3.003 11.930 1.00 80.56 190 TRP A O 1
ATOM 1495 N N . GLN A 1 191 ? -14.295 -1.406 13.200 1.00 79.25 191 GLN A N 1
ATOM 1496 C CA . GLN A 1 191 ? -13.595 -2.268 14.128 1.00 79.25 191 GLN A CA 1
ATOM 1497 C C . GLN A 1 191 ? -14.011 -1.889 15.544 1.00 79.25 191 GLN A C 1
ATOM 1499 O O . GLN A 1 191 ? -14.252 -0.709 15.817 1.00 79.25 191 GLN A O 1
ATOM 1504 N N . SER A 1 192 ? -14.073 -2.883 16.431 1.00 81.44 192 SER A N 1
ATOM 1505 C CA . SER A 1 192 ? -14.289 -2.643 17.859 1.00 81.44 192 SER A CA 1
ATOM 1506 C C . SER A 1 192 ? -13.174 -1.759 18.421 1.00 81.44 192 SER A C 1
ATOM 1508 O O . SER A 1 192 ? -12.036 -1.808 17.955 1.00 81.44 192 SER A O 1
ATOM 1510 N N . GLU A 1 193 ? -13.473 -0.963 19.445 1.00 81.25 193 GLU A N 1
ATOM 1511 C CA . GLU A 1 193 ? -12.470 -0.112 20.096 1.00 81.25 193 GLU A CA 1
ATOM 1512 C C . GLU A 1 193 ? -11.348 -0.934 20.755 1.00 81.25 193 GLU A C 1
ATOM 1514 O O . GLU A 1 193 ? -10.216 -0.460 20.838 1.00 81.25 193 GLU A O 1
ATOM 1519 N N . GLN A 1 194 ? -11.638 -2.188 21.120 1.00 85.00 194 GLN A N 1
ATOM 1520 C CA . GLN A 1 194 ? -10.686 -3.145 21.696 1.00 85.00 194 GLN A CA 1
ATOM 1521 C C . GLN A 1 194 ? -9.768 -3.818 20.656 1.00 85.00 194 GLN A C 1
ATOM 1523 O O . GLN A 1 194 ? -8.837 -4.524 21.031 1.00 85.00 194 GLN A O 1
ATOM 1528 N N . ASP A 1 195 ? -10.023 -3.632 19.357 1.00 85.25 195 ASP A N 1
ATOM 1529 C CA . ASP A 1 195 ? -9.236 -4.242 18.278 1.00 85.25 195 ASP A CA 1
ATOM 1530 C C . ASP A 1 195 ? -7.840 -3.579 18.165 1.00 85.25 195 ASP A C 1
ATOM 1532 O O . ASP A 1 195 ? -7.683 -2.368 18.372 1.00 85.25 195 ASP A O 1
ATOM 1536 N N . VAL A 1 196 ? -6.805 -4.352 17.813 1.00 88.25 196 VAL A N 1
ATOM 1537 C CA . VAL A 1 196 ? -5.421 -3.852 17.646 1.00 88.25 196 VAL A CA 1
ATOM 1538 C C . VAL A 1 196 ? -5.330 -2.816 16.521 1.00 88.25 196 VAL A C 1
ATOM 1540 O O . VAL A 1 196 ? -4.475 -1.929 16.536 1.00 88.25 196 VAL A O 1
ATOM 1543 N N . TYR A 1 197 ? -6.249 -2.880 15.563 1.00 88.69 197 TYR A N 1
ATOM 1544 C CA . TYR A 1 197 ? -6.335 -1.967 14.433 1.00 88.69 197 TYR A CA 1
ATOM 1545 C C . TYR A 1 197 ? -7.292 -0.785 14.688 1.00 88.69 197 TYR A C 1
ATOM 1547 O O . TYR A 1 197 ? -7.500 0.039 13.789 1.00 88.69 197 TYR A O 1
ATOM 1555 N N . SER A 1 198 ? -7.886 -0.681 15.887 1.00 87.19 198 SER A N 1
ATOM 1556 C CA . SER A 1 198 ? -8.860 0.363 16.210 1.00 87.19 198 SER A CA 1
ATOM 1557 C C . SER A 1 198 ? -8.235 1.756 16.135 1.00 87.19 198 SER A C 1
ATOM 1559 O O . SER A 1 198 ? -7.033 1.946 16.328 1.00 87.19 198 SER A O 1
ATOM 1561 N N . SER A 1 199 ? -9.058 2.787 15.912 1.00 86.25 199 SER A N 1
ATOM 1562 C CA . SER A 1 199 ? -8.543 4.164 15.840 1.00 86.25 199 SER A CA 1
ATOM 1563 C C . SER A 1 199 ? -7.802 4.591 17.115 1.00 86.25 199 SER A C 1
ATOM 1565 O O . SER A 1 199 ? -6.929 5.456 17.064 1.00 86.25 199 SER A O 1
ATOM 1567 N N . GLN A 1 200 ? -8.148 4.023 18.275 1.00 87.25 200 GLN A N 1
ATOM 1568 C CA . GLN A 1 200 ? -7.465 4.281 19.540 1.00 87.25 200 GLN A CA 1
ATOM 1569 C C . GLN A 1 200 ? -6.105 3.584 19.586 1.00 87.25 200 GLN A C 1
ATOM 1571 O O . GLN A 1 200 ? -5.106 4.254 19.845 1.00 87.25 200 GLN A O 1
ATOM 1576 N N . SER A 1 201 ? -6.057 2.297 19.240 1.00 90.06 201 SER A N 1
ATOM 1577 C CA . SER A 1 201 ? -4.827 1.506 19.174 1.00 90.06 201 SER A CA 1
ATOM 1578 C C . SER A 1 201 ? -3.827 2.087 18.167 1.00 90.06 201 SER A C 1
ATOM 1580 O O . SER A 1 201 ? -2.665 2.304 18.507 1.00 90.06 201 SER A O 1
ATOM 1582 N N . LEU A 1 202 ? -4.285 2.467 16.966 1.00 89.19 202 LEU A N 1
ATOM 1583 C CA . LEU A 1 202 ? -3.437 3.077 15.934 1.00 89.19 202 LEU A CA 1
ATOM 1584 C C . LEU A 1 202 ? -2.821 4.405 16.385 1.00 89.19 202 LEU A C 1
ATOM 1586 O O . LEU A 1 202 ? -1.645 4.653 16.141 1.00 89.19 202 LEU A O 1
ATOM 1590 N N . ARG A 1 203 ? -3.581 5.248 17.095 1.00 88.38 203 ARG A N 1
ATOM 1591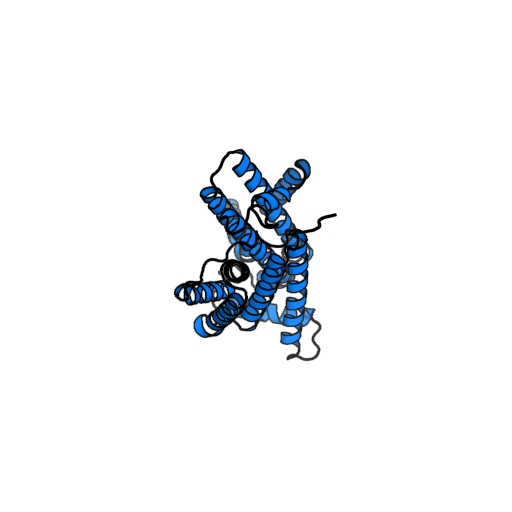 C CA . ARG A 1 203 ? -3.058 6.493 17.691 1.00 88.38 203 ARG A CA 1
ATOM 1592 C C . ARG A 1 203 ? -2.018 6.229 18.784 1.00 88.38 203 ARG A C 1
ATOM 1594 O O . ARG A 1 203 ? -1.154 7.074 19.016 1.00 88.38 203 ARG A O 1
ATOM 1601 N N . GLY A 1 204 ? -2.090 5.069 19.435 1.00 86.62 204 GLY A N 1
ATOM 1602 C CA . GLY A 1 204 ? -1.103 4.597 20.405 1.00 86.62 204 GLY A CA 1
ATOM 1603 C C . GLY A 1 204 ? 0.258 4.264 19.789 1.00 86.62 204 GLY A C 1
ATOM 1604 O O . GLY A 1 204 ? 1.257 4.320 20.496 1.00 86.62 204 GLY A O 1
ATOM 1605 N N . LEU A 1 205 ? 0.331 4.023 18.473 1.00 86.62 205 LEU A N 1
ATOM 1606 C CA . LEU A 1 205 ? 1.584 3.754 17.748 1.00 86.62 205 LEU A CA 1
ATOM 1607 C C . LEU A 1 205 ? 2.470 4.996 17.557 1.00 86.62 205 LEU A C 1
ATOM 1609 O O . LEU A 1 205 ? 3.480 4.925 16.851 1.00 86.62 205 LEU A O 1
ATOM 1613 N N . ARG A 1 206 ? 2.082 6.139 18.137 1.00 82.25 206 ARG A N 1
ATOM 1614 C CA . ARG A 1 206 ? 2.818 7.397 18.022 1.00 82.25 206 ARG A CA 1
ATOM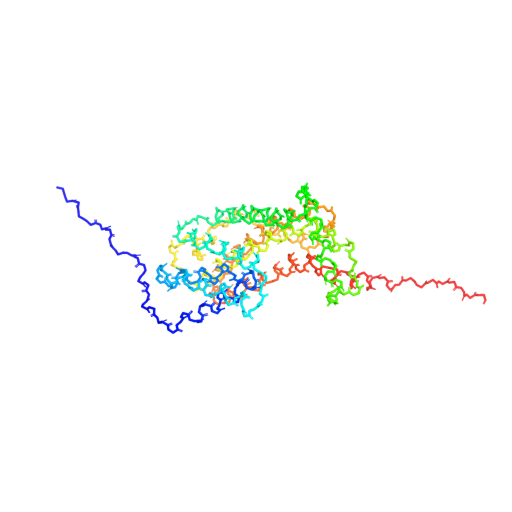 1615 C C . ARG A 1 206 ? 4.249 7.241 18.529 1.00 82.25 206 ARG A C 1
ATOM 1617 O O . ARG A 1 206 ? 4.500 6.674 19.592 1.00 82.25 206 ARG A O 1
ATOM 1624 N N . LEU A 1 207 ? 5.176 7.831 17.789 1.00 81.00 207 LEU A N 1
ATOM 1625 C CA . LEU A 1 207 ? 6.536 8.027 18.263 1.00 81.00 207 LEU A CA 1
ATOM 1626 C C . LEU A 1 207 ? 6.573 9.081 19.386 1.00 81.00 207 LEU A C 1
ATOM 1628 O O . LEU A 1 207 ? 5.655 9.904 19.502 1.00 81.00 207 LEU A O 1
ATOM 1632 N N . PRO A 1 208 ? 7.646 9.110 20.197 1.00 82.88 208 PRO A N 1
ATOM 1633 C CA . PRO A 1 208 ? 7.912 10.226 21.100 1.00 82.88 208 PRO A CA 1
ATOM 1634 C C . PRO A 1 208 ? 7.828 11.572 20.364 1.00 82.88 208 PRO A C 1
ATOM 1636 O O . PRO A 1 208 ? 8.159 11.659 19.179 1.00 82.88 208 PRO A O 1
ATOM 1639 N N . TRP A 1 209 ? 7.400 12.636 21.052 1.00 77.25 209 TRP A N 1
ATOM 1640 C CA . TRP A 1 209 ? 7.137 13.945 20.430 1.00 77.25 209 TRP A CA 1
ATOM 1641 C C . TRP A 1 209 ? 8.324 14.476 19.616 1.00 77.25 209 TRP A C 1
ATOM 1643 O O . TRP A 1 209 ? 8.153 14.874 18.467 1.00 77.25 209 TRP A O 1
ATOM 1653 N N . LEU A 1 210 ? 9.537 14.400 20.173 1.00 80.00 210 LEU A N 1
ATOM 1654 C CA . LEU A 1 210 ? 10.762 14.835 19.493 1.00 80.00 210 LEU A CA 1
ATOM 1655 C C . LEU A 1 210 ? 11.000 14.071 18.186 1.00 80.00 210 LEU A C 1
ATOM 1657 O O . LEU A 1 210 ? 11.324 14.672 17.165 1.00 80.00 210 LEU A O 1
ATOM 1661 N N . MET A 1 211 ? 10.767 12.756 18.193 1.00 79.19 211 MET A N 1
ATOM 1662 C CA . MET A 1 211 ? 10.878 11.938 16.988 1.00 79.19 211 MET A CA 1
ATOM 1663 C C . MET A 1 211 ? 9.770 12.240 15.985 1.00 79.19 211 MET A C 1
ATOM 1665 O O . MET A 1 211 ? 10.027 12.247 14.791 1.00 79.19 211 MET A O 1
ATOM 1669 N N . SER A 1 212 ? 8.561 12.553 16.449 1.00 73.81 212 SER A N 1
ATOM 1670 C CA . SER A 1 212 ? 7.459 12.959 15.573 1.00 73.81 212 SER A CA 1
ATOM 1671 C C . SER A 1 212 ? 7.775 14.262 14.831 1.00 73.81 212 SER A C 1
ATOM 1673 O O . SER A 1 212 ? 7.576 14.340 13.621 1.00 73.81 212 SER A O 1
ATOM 1675 N N . VAL A 1 213 ? 8.319 15.265 15.530 1.00 77.00 213 VAL A N 1
ATOM 1676 C CA . VAL A 1 213 ? 8.759 16.532 14.919 1.00 77.00 213 VAL A CA 1
ATOM 1677 C C . VAL A 1 213 ? 9.892 16.287 13.927 1.00 77.00 213 VAL A C 1
ATOM 1679 O O . VAL A 1 213 ? 9.831 16.769 12.800 1.00 77.00 213 VAL A O 1
ATOM 1682 N N . PHE A 1 214 ? 10.890 15.489 14.309 1.00 80.88 214 PHE A N 1
ATOM 1683 C CA . PHE A 1 214 ? 11.995 15.126 13.426 1.00 80.88 214 PHE A CA 1
ATOM 1684 C C . PHE A 1 214 ? 11.512 14.426 12.147 1.00 80.88 214 PHE A C 1
ATOM 1686 O O . PHE A 1 214 ? 11.907 14.805 11.048 1.00 80.88 214 PHE A O 1
ATOM 1693 N N . VAL A 1 215 ? 10.596 13.463 12.275 1.00 72.25 215 VAL A N 1
ATOM 1694 C CA . VAL A 1 215 ? 9.981 12.748 11.148 1.00 72.25 215 VAL A CA 1
ATOM 1695 C C . VAL A 1 215 ? 9.218 13.700 10.223 1.00 72.25 215 VAL A C 1
ATOM 1697 O O . VAL A 1 215 ? 9.346 13.590 9.006 1.00 72.25 215 VAL A O 1
ATOM 1700 N N . LEU A 1 216 ? 8.469 14.661 10.774 1.00 71.25 216 LEU A N 1
ATOM 1701 C CA . LEU A 1 216 ? 7.761 15.671 9.979 1.00 71.25 216 LEU A CA 1
ATOM 1702 C C . LEU A 1 216 ? 8.724 16.604 9.235 1.00 71.25 216 LEU A C 1
ATOM 1704 O O . LEU A 1 216 ? 8.482 16.911 8.069 1.00 71.25 216 LEU A O 1
ATOM 1708 N N . ILE A 1 217 ? 9.819 17.023 9.876 1.00 78.75 217 ILE A N 1
ATOM 1709 C CA . ILE A 1 217 ? 10.855 17.851 9.241 1.00 78.75 217 ILE A CA 1
ATOM 1710 C C . ILE A 1 217 ? 11.522 17.077 8.103 1.00 78.75 217 ILE A C 1
ATOM 1712 O O . ILE A 1 217 ? 11.613 17.600 6.996 1.00 78.75 217 ILE A O 1
ATOM 1716 N N . LEU A 1 218 ? 11.941 15.829 8.338 1.00 73.38 218 LEU A N 1
ATOM 1717 C CA . LEU A 1 218 ? 12.545 14.990 7.299 1.00 73.38 218 LEU A CA 1
ATOM 1718 C C . LEU A 1 218 ? 11.599 14.766 6.118 1.00 73.38 218 LEU A C 1
ATOM 1720 O O . LEU A 1 218 ? 12.023 14.844 4.966 1.00 73.38 218 LEU A O 1
ATOM 1724 N N . TRP A 1 219 ? 10.319 14.516 6.398 1.00 70.38 219 TRP A N 1
ATOM 1725 C CA . TRP A 1 219 ? 9.298 14.376 5.367 1.00 70.38 219 TRP A CA 1
ATOM 1726 C C . TRP A 1 219 ? 9.137 15.665 4.551 1.00 70.38 219 TRP A C 1
ATOM 1728 O O . TRP A 1 219 ? 9.157 15.609 3.324 1.00 70.38 219 TRP A O 1
ATOM 1738 N N . ALA A 1 220 ? 9.043 16.823 5.214 1.00 70.75 220 ALA A N 1
ATOM 1739 C CA . ALA A 1 220 ? 8.895 18.115 4.549 1.00 70.75 220 ALA A CA 1
ATOM 1740 C C . ALA A 1 220 ? 10.124 18.456 3.696 1.00 70.75 220 ALA A C 1
ATOM 1742 O O . ALA A 1 220 ? 9.977 18.737 2.513 1.00 70.75 220 ALA A O 1
ATOM 1743 N N . VAL A 1 221 ? 11.333 18.367 4.261 1.00 69.50 221 VAL A N 1
ATOM 1744 C CA . VAL A 1 221 ? 12.593 18.618 3.538 1.00 69.50 221 VAL A CA 1
ATOM 1745 C C . VAL A 1 221 ? 12.679 17.745 2.292 1.00 69.50 221 VAL A C 1
ATOM 1747 O O . VAL A 1 221 ? 13.035 18.230 1.221 1.00 69.50 221 VAL A O 1
ATOM 1750 N N . ASN A 1 222 ? 12.314 16.469 2.405 1.00 64.31 222 ASN A N 1
ATOM 1751 C CA . ASN A 1 222 ? 12.408 15.576 1.268 1.00 64.31 222 ASN A CA 1
ATOM 1752 C C . ASN A 1 222 ? 11.300 15.766 0.224 1.00 64.31 222 ASN A C 1
ATOM 1754 O O . ASN A 1 222 ? 11.569 15.609 -0.961 1.00 64.31 222 ASN A O 1
ATOM 1758 N N . ALA A 1 223 ? 10.084 16.153 0.620 1.00 62.69 223 ALA A N 1
ATOM 1759 C CA . ALA A 1 223 ? 9.025 16.500 -0.331 1.00 62.69 223 ALA A CA 1
ATOM 1760 C C . ALA A 1 223 ? 9.440 17.637 -1.290 1.00 62.69 223 ALA A C 1
ATOM 1762 O O . ALA A 1 223 ? 8.907 17.733 -2.394 1.00 62.69 223 ALA A O 1
ATOM 1763 N N . PHE A 1 224 ? 10.410 18.467 -0.885 1.00 64.62 224 PHE A N 1
ATOM 1764 C CA . PHE A 1 224 ? 10.955 19.560 -1.690 1.00 64.62 224 PHE A CA 1
ATOM 1765 C C . PHE A 1 224 ? 12.349 19.287 -2.283 1.00 64.62 224 PHE A C 1
ATOM 1767 O O . PHE A 1 224 ? 12.793 20.070 -3.123 1.00 64.62 224 PHE A O 1
ATOM 1774 N N . ASN A 1 225 ? 13.031 18.200 -1.902 1.00 64.62 225 ASN A N 1
ATOM 1775 C CA . ASN A 1 225 ? 14.353 17.860 -2.434 1.00 64.62 225 ASN A CA 1
ATOM 1776 C C . ASN A 1 225 ? 14.254 16.931 -3.647 1.00 64.62 225 ASN A C 1
ATOM 1778 O O . ASN A 1 225 ? 13.652 15.860 -3.593 1.00 64.62 225 ASN A O 1
ATOM 1782 N N . GLN A 1 226 ? 14.918 17.314 -4.737 1.00 60.62 226 GLN A N 1
ATOM 1783 C CA . GLN A 1 226 ? 15.046 16.471 -5.922 1.00 60.62 226 GLN A CA 1
ATOM 1784 C C . GLN A 1 226 ? 16.068 15.368 -5.653 1.00 60.62 226 GLN A C 1
ATOM 1786 O O . GLN A 1 226 ? 17.267 15.622 -5.539 1.00 60.62 226 GLN A O 1
ATOM 1791 N N . THR A 1 227 ? 15.599 14.129 -5.540 1.00 62.25 227 THR A N 1
ATOM 1792 C CA . THR A 1 227 ? 16.486 12.970 -5.440 1.00 62.25 227 THR A CA 1
ATOM 1793 C C . THR A 1 227 ? 16.933 12.571 -6.852 1.00 62.25 227 THR A C 1
ATOM 1795 O O . THR A 1 227 ? 16.082 12.447 -7.737 1.00 62.25 227 THR A O 1
ATOM 1798 N N . PRO A 1 228 ? 18.239 12.383 -7.121 1.00 65.44 228 PRO A N 1
ATOM 1799 C CA . PRO A 1 228 ? 18.689 12.055 -8.468 1.00 65.44 228 PRO A CA 1
ATOM 1800 C C . PRO A 1 228 ? 18.145 10.692 -8.909 1.00 65.44 228 PRO A C 1
ATOM 1802 O O . PRO A 1 228 ? 18.152 9.725 -8.144 1.00 65.44 228 PRO A O 1
ATOM 1805 N N . SER A 1 229 ? 17.696 10.600 -10.164 1.00 61.72 229 SER A N 1
ATOM 1806 C CA . SER A 1 229 ? 16.899 9.465 -10.643 1.00 61.72 229 SER A CA 1
ATOM 1807 C C . SER A 1 229 ? 17.666 8.142 -10.795 1.00 61.72 229 SER A C 1
ATOM 1809 O O . SER A 1 229 ? 17.040 7.089 -10.896 1.00 61.72 229 SER A O 1
ATOM 1811 N N . GLN A 1 230 ? 19.001 8.189 -10.782 1.00 63.75 230 GLN A N 1
ATOM 1812 C CA . GLN A 1 230 ? 19.899 7.085 -11.151 1.00 63.75 230 GLN A CA 1
ATOM 1813 C C . GLN A 1 230 ? 20.430 6.259 -9.963 1.00 63.75 230 GLN A C 1
ATOM 1815 O O . GLN A 1 230 ? 21.319 5.428 -10.142 1.00 63.75 230 GLN A O 1
ATOM 1820 N N . TYR A 1 231 ? 19.911 6.460 -8.746 1.00 74.88 231 TYR A N 1
ATOM 1821 C CA . TYR A 1 231 ? 20.417 5.777 -7.551 1.00 74.88 231 TYR A CA 1
ATOM 1822 C C . TYR A 1 231 ? 19.365 4.874 -6.899 1.00 74.88 231 TYR A C 1
ATOM 1824 O O . TYR A 1 231 ? 18.295 5.336 -6.511 1.00 74.88 231 TYR A O 1
ATOM 1832 N N . TRP A 1 232 ? 19.720 3.605 -6.654 1.00 74.06 232 TRP A N 1
ATOM 1833 C CA . TRP A 1 232 ? 18.926 2.679 -5.822 1.00 74.06 232 TRP A CA 1
ATOM 1834 C C . TRP A 1 232 ? 18.647 3.252 -4.424 1.00 74.06 232 TRP A C 1
ATOM 1836 O O . TRP A 1 232 ? 17.579 3.036 -3.855 1.00 74.06 232 TRP A O 1
ATOM 1846 N N . LEU A 1 233 ? 19.595 4.030 -3.885 1.00 78.06 233 LEU A N 1
ATOM 1847 C CA . LEU A 1 233 ? 19.447 4.692 -2.591 1.00 78.06 233 LEU A CA 1
ATOM 1848 C C . LEU A 1 233 ? 18.272 5.680 -2.578 1.00 78.06 233 LEU A C 1
ATOM 1850 O O . LEU A 1 233 ? 17.591 5.778 -1.563 1.00 78.06 233 LEU A O 1
ATOM 1854 N N . ALA A 1 234 ? 17.989 6.359 -3.696 1.00 74.50 234 ALA A N 1
ATOM 1855 C CA . ALA A 1 234 ? 16.834 7.250 -3.800 1.00 74.50 234 ALA A CA 1
ATOM 1856 C C . ALA A 1 234 ? 15.521 6.472 -3.622 1.00 74.50 234 ALA A C 1
ATOM 1858 O O . ALA A 1 234 ? 14.666 6.867 -2.832 1.00 74.50 234 ALA A O 1
ATOM 1859 N N . GLY A 1 235 ? 15.398 5.309 -4.267 1.00 73.88 235 GLY A N 1
ATOM 1860 C CA . GLY A 1 235 ? 14.247 4.423 -4.095 1.00 73.88 235 GLY A CA 1
ATOM 1861 C C . GLY A 1 235 ? 14.095 3.906 -2.658 1.00 73.88 235 GLY A C 1
ATOM 1862 O O . GLY A 1 235 ? 12.994 3.928 -2.106 1.00 73.88 235 GLY A O 1
ATOM 1863 N N . LEU A 1 236 ? 15.194 3.517 -2.003 1.00 82.88 236 LEU A N 1
ATOM 1864 C CA . LEU A 1 236 ? 15.165 3.114 -0.591 1.00 82.88 236 LEU A CA 1
ATOM 1865 C C . LEU A 1 236 ? 14.708 4.262 0.323 1.00 82.88 236 LEU A C 1
ATOM 1867 O O . LEU A 1 236 ? 13.899 4.049 1.226 1.00 82.88 236 LEU A O 1
ATOM 1871 N N . LEU A 1 237 ? 15.191 5.480 0.073 1.00 80.75 237 LEU A N 1
ATOM 1872 C CA . LEU A 1 237 ? 14.750 6.669 0.796 1.00 80.75 237 LEU A CA 1
ATOM 1873 C C . LEU A 1 237 ? 13.245 6.907 0.593 1.00 80.75 237 LEU A C 1
ATOM 1875 O O . LEU A 1 237 ? 12.543 7.126 1.576 1.00 80.75 237 LEU A O 1
ATOM 1879 N N . HIS A 1 238 ? 12.715 6.753 -0.627 1.00 75.94 238 HIS A N 1
ATOM 1880 C CA . HIS A 1 238 ? 11.267 6.800 -0.893 1.00 75.94 238 HIS A CA 1
ATOM 1881 C C . HIS A 1 238 ? 10.461 5.804 -0.058 1.00 75.94 238 HIS A C 1
ATOM 1883 O O . HIS A 1 238 ? 9.436 6.179 0.518 1.00 75.94 238 HIS A O 1
ATOM 1889 N N . LEU A 1 239 ? 10.948 4.573 0.086 1.00 82.06 239 LEU A N 1
ATOM 1890 C CA . LEU A 1 239 ? 10.309 3.581 0.947 1.00 82.06 239 LEU A CA 1
ATOM 1891 C C . LEU A 1 239 ? 10.329 4.004 2.429 1.00 82.06 239 LEU A C 1
ATOM 1893 O O . LEU A 1 239 ? 9.330 3.848 3.131 1.00 82.06 239 LEU A O 1
ATOM 1897 N N . LEU A 1 240 ? 11.426 4.594 2.910 1.00 83.38 240 LEU A N 1
ATOM 1898 C CA . LEU A 1 240 ? 11.485 5.165 4.262 1.00 83.38 240 LEU A CA 1
ATOM 1899 C C . LEU A 1 240 ? 10.518 6.350 4.426 1.00 83.38 240 LEU A C 1
ATOM 1901 O O . LEU A 1 240 ? 9.876 6.480 5.470 1.00 83.38 240 LEU A O 1
ATOM 1905 N N . PHE A 1 241 ? 10.326 7.171 3.390 1.00 78.88 241 PHE A N 1
ATOM 1906 C CA . PHE A 1 241 ? 9.363 8.275 3.425 1.00 78.88 241 PHE A CA 1
ATOM 1907 C C . PHE A 1 241 ? 7.916 7.809 3.531 1.00 78.88 241 PHE A C 1
ATOM 1909 O O . PHE A 1 241 ? 7.109 8.510 4.141 1.00 78.88 241 PHE A O 1
ATOM 1916 N N . VAL A 1 242 ? 7.573 6.625 3.024 1.00 81.56 242 VAL A N 1
ATOM 1917 C CA . VAL A 1 242 ? 6.260 6.014 3.285 1.00 81.56 242 VAL A CA 1
ATOM 1918 C C . VAL A 1 242 ? 6.070 5.769 4.777 1.00 81.56 242 VAL A C 1
ATOM 1920 O O . VAL A 1 242 ? 5.033 6.131 5.330 1.00 81.56 242 VAL A O 1
ATOM 1923 N N . ILE A 1 243 ? 7.078 5.214 5.453 1.00 84.44 243 ILE A N 1
ATOM 1924 C CA . ILE A 1 243 ? 7.028 4.949 6.899 1.00 84.44 243 ILE A CA 1
ATOM 1925 C C . ILE A 1 243 ? 6.878 6.261 7.677 1.00 84.44 243 ILE A C 1
ATOM 1927 O O . ILE A 1 243 ? 6.056 6.360 8.591 1.00 84.44 243 ILE A O 1
ATOM 1931 N N . PHE A 1 244 ? 7.614 7.299 7.281 1.00 82.50 244 PHE A N 1
ATOM 1932 C CA . PHE A 1 244 ? 7.475 8.634 7.859 1.00 82.50 244 PHE A CA 1
ATOM 1933 C C . PHE A 1 244 ? 6.109 9.264 7.582 1.00 82.50 244 PHE A C 1
ATOM 1935 O O . PHE A 1 244 ? 5.526 9.866 8.481 1.00 82.50 244 PHE A O 1
ATOM 1942 N N . SER A 1 245 ? 5.546 9.058 6.392 1.00 79.81 245 SER A N 1
ATOM 1943 C CA . SER A 1 245 ? 4.200 9.526 6.043 1.00 79.81 245 SER A CA 1
ATOM 1944 C C . SER A 1 245 ? 3.134 8.841 6.901 1.00 79.81 245 SER A C 1
ATOM 1946 O O . SER A 1 245 ? 2.240 9.505 7.421 1.00 79.81 245 SER A O 1
ATOM 1948 N N . ILE A 1 246 ? 3.260 7.529 7.121 1.00 85.94 246 ILE A N 1
ATOM 1949 C CA . ILE A 1 246 ? 2.403 6.753 8.028 1.00 85.94 246 ILE A CA 1
ATOM 1950 C C . ILE A 1 246 ? 2.447 7.356 9.436 1.00 85.94 246 ILE A C 1
ATOM 1952 O O . ILE A 1 246 ? 1.405 7.678 10.009 1.00 85.94 246 ILE A O 1
ATOM 1956 N N . GLN A 1 247 ? 3.645 7.596 9.971 1.00 85.75 247 GLN A N 1
ATOM 1957 C CA . GLN A 1 247 ? 3.815 8.235 11.277 1.00 85.75 247 GLN A CA 1
ATOM 1958 C C . GLN A 1 247 ? 3.214 9.646 11.320 1.00 85.75 247 GLN A C 1
ATOM 1960 O O . GLN A 1 247 ? 2.491 9.978 12.262 1.00 85.75 247 GLN A O 1
ATOM 1965 N N . GLY A 1 248 ? 3.419 10.445 10.271 1.00 81.69 248 GLY A N 1
ATOM 1966 C CA . GLY A 1 248 ? 2.802 11.760 10.111 1.00 81.69 248 GLY A CA 1
ATOM 1967 C C . GLY A 1 248 ? 1.274 11.701 10.183 1.00 81.69 248 GLY A C 1
ATOM 1968 O O . GLY A 1 248 ? 0.668 12.475 10.926 1.00 81.69 248 GLY A O 1
ATOM 1969 N N . THR A 1 249 ? 0.639 10.732 9.507 1.00 85.75 249 THR A N 1
ATOM 1970 C CA . THR A 1 249 ? -0.823 10.545 9.588 1.00 85.75 249 THR A CA 1
ATOM 1971 C C . THR A 1 249 ? -1.297 10.164 10.987 1.00 85.75 249 THR A C 1
ATOM 1973 O O . THR A 1 249 ? -2.332 10.659 11.437 1.00 85.75 249 THR A O 1
ATOM 1976 N N . THR A 1 250 ? -0.531 9.349 11.715 1.00 88.00 250 THR A N 1
ATOM 1977 C CA . THR A 1 250 ? -0.843 8.977 13.102 1.00 88.00 250 THR A CA 1
ATOM 1978 C C . THR A 1 250 ? -0.794 10.195 14.023 1.00 88.00 250 THR A C 1
ATOM 1980 O O . THR A 1 250 ? -1.736 10.433 14.783 1.00 88.00 250 THR A O 1
ATOM 1983 N N . VAL A 1 251 ? 0.258 11.013 13.919 1.00 85.56 251 VAL A N 1
ATOM 1984 C CA . VAL A 1 251 ? 0.423 12.251 14.702 1.00 85.56 251 VAL A CA 1
ATOM 1985 C C . VAL A 1 251 ? -0.695 13.245 14.388 1.00 85.56 251 VAL A C 1
ATOM 1987 O O . VAL A 1 251 ? -1.337 13.764 15.304 1.00 85.56 251 VAL A O 1
ATOM 1990 N N . LEU A 1 252 ? -0.995 13.451 13.103 1.00 84.69 252 LEU A N 1
ATOM 1991 C CA . LEU A 1 252 ? -2.090 14.313 12.664 1.00 84.69 252 LEU A CA 1
ATOM 1992 C C . LEU A 1 252 ? -3.438 13.823 13.213 1.00 84.69 252 LEU A C 1
ATOM 1994 O O . LEU A 1 252 ? -4.235 14.616 13.719 1.00 84.69 252 LEU A O 1
ATOM 1998 N N . SER A 1 253 ? -3.682 12.509 13.198 1.00 87.06 253 SER A N 1
ATOM 1999 C CA . SER A 1 253 ? -4.898 11.925 13.768 1.00 87.06 253 SER A CA 1
ATOM 2000 C C . SER A 1 253 ? -5.007 12.128 15.284 1.00 87.06 253 SER A C 1
ATOM 2002 O O . SER A 1 253 ? -6.125 12.274 15.791 1.00 87.06 253 SER A O 1
ATOM 2004 N N . VAL A 1 254 ? -3.895 12.114 16.028 1.00 86.88 254 VAL A N 1
ATOM 2005 C CA . VAL A 1 254 ? -3.886 12.431 17.467 1.00 86.88 254 VAL A CA 1
ATOM 2006 C C . VAL A 1 254 ? -4.245 13.897 17.684 1.00 86.88 254 VAL A C 1
ATOM 2008 O O . VAL A 1 254 ? -5.143 14.188 18.474 1.00 86.88 254 VAL A O 1
ATOM 2011 N N . PHE A 1 255 ? -3.611 14.806 16.943 1.00 86.62 255 PHE A N 1
ATOM 2012 C CA . PHE A 1 255 ? -3.864 16.242 17.048 1.00 86.62 255 PHE A CA 1
ATOM 2013 C C . PHE A 1 255 ? -5.331 16.595 16.758 1.00 86.62 255 PHE A C 1
ATOM 2015 O O . PHE A 1 255 ? -5.980 17.281 17.549 1.00 86.62 255 PHE A O 1
ATOM 2022 N N . MET A 1 256 ? -5.901 16.058 15.674 1.00 88.38 256 MET A N 1
ATOM 2023 C CA . MET A 1 256 ? -7.316 16.265 15.343 1.00 88.38 256 MET A CA 1
ATOM 2024 C C . MET A 1 256 ? -8.249 15.724 16.435 1.00 88.38 256 MET A C 1
ATOM 2026 O O . MET A 1 256 ? -9.269 16.337 16.750 1.00 88.38 256 MET A O 1
ATOM 2030 N N . ALA A 1 257 ? -7.908 14.580 17.036 1.00 87.38 257 ALA A N 1
ATOM 2031 C CA . ALA A 1 257 ? -8.698 14.015 18.123 1.00 87.38 257 ALA A CA 1
ATOM 2032 C C . ALA A 1 257 ? -8.654 14.879 19.393 1.00 87.38 257 ALA A C 1
ATOM 2034 O O . ALA A 1 257 ? -9.693 15.075 20.014 1.00 87.38 257 ALA A O 1
ATOM 2035 N N . GLN A 1 258 ? -7.489 15.430 19.748 1.00 88.88 258 GLN A N 1
ATOM 2036 C CA . GLN A 1 258 ? -7.345 16.356 20.880 1.00 88.88 258 GLN A CA 1
ATOM 2037 C C . GLN A 1 258 ? -8.150 17.644 20.678 1.00 88.88 258 GLN A C 1
ATOM 2039 O O . GLN A 1 258 ? -8.701 18.186 21.629 1.00 88.88 258 GLN A O 1
ATOM 2044 N N . ARG A 1 259 ? -8.280 18.102 19.429 1.00 90.75 259 ARG A N 1
ATOM 2045 C CA . ARG A 1 259 ? -9.136 19.235 19.046 1.00 90.75 259 ARG A CA 1
ATOM 2046 C C . ARG A 1 259 ? -10.631 18.889 18.986 1.00 90.75 259 ARG A C 1
ATOM 2048 O O . ARG A 1 259 ? -11.420 19.727 18.564 1.00 90.75 259 ARG A O 1
ATOM 2055 N N . GLY A 1 260 ? -11.030 17.670 19.351 1.00 90.00 260 GLY A N 1
ATOM 2056 C CA . GLY A 1 260 ? -12.433 17.252 19.379 1.00 90.00 260 GLY A CA 1
ATOM 2057 C C . GLY A 1 260 ? -13.058 17.018 18.001 1.00 90.00 260 GLY A C 1
ATOM 2058 O O . GLY A 1 260 ? -14.281 17.044 17.868 1.00 90.00 260 GLY A O 1
ATOM 2059 N N . TRP A 1 261 ? -12.259 16.788 16.952 1.00 90.44 261 TRP A N 1
ATOM 2060 C CA . TRP A 1 261 ? -12.808 16.583 15.610 1.00 90.44 261 TRP A CA 1
ATOM 2061 C C . TRP A 1 261 ? -13.635 15.289 15.526 1.00 90.44 261 TRP A C 1
ATOM 2063 O O . TRP A 1 261 ? -13.215 14.207 15.959 1.00 90.44 261 TRP A O 1
ATOM 2073 N N . LYS A 1 262 ? -14.811 15.375 14.891 1.00 87.69 262 LYS A N 1
ATOM 2074 C CA . LYS A 1 262 ? -15.680 14.215 14.620 1.00 87.69 262 LYS A CA 1
ATOM 2075 C C . LYS A 1 262 ? -14.988 13.203 13.689 1.00 87.69 262 LYS A C 1
ATOM 2077 O O . LYS A 1 262 ? -13.987 13.511 13.046 1.00 87.69 262 LYS A O 1
ATOM 2082 N N . SER A 1 263 ? -15.479 11.963 13.642 1.00 81.44 263 SER A N 1
ATOM 2083 C CA . SER A 1 263 ? -14.871 10.886 12.836 1.00 81.44 263 SER A CA 1
ATOM 2084 C C . SER A 1 263 ? -14.905 11.166 11.331 1.00 81.44 263 SER A C 1
ATOM 2086 O O . SER A 1 263 ? -13.893 10.958 10.671 1.00 81.44 263 SER A O 1
ATOM 2088 N N . GLY A 1 264 ? -16.018 11.693 10.807 1.00 84.62 264 GLY A N 1
ATOM 2089 C CA . GLY A 1 264 ? -16.191 11.989 9.377 1.00 84.62 264 GLY A CA 1
ATOM 2090 C C . GLY A 1 264 ? -15.129 12.945 8.810 1.00 84.62 264 GLY A C 1
ATOM 2091 O O . GLY A 1 264 ? -14.380 12.540 7.924 1.00 84.62 264 GLY A O 1
ATOM 2092 N N . PRO A 1 265 ? -14.976 14.169 9.353 1.00 87.38 265 PRO A N 1
ATOM 2093 C CA . PRO A 1 265 ? -13.937 15.101 8.908 1.00 87.38 265 PRO A CA 1
ATOM 2094 C C . PRO A 1 265 ? -12.521 14.528 9.019 1.00 87.38 265 PRO A C 1
ATOM 2096 O O . PRO A 1 265 ? -11.705 14.729 8.128 1.00 87.38 265 PRO A O 1
ATOM 2099 N N . ARG A 1 266 ? -12.231 13.755 10.077 1.00 85.31 266 ARG A N 1
ATOM 2100 C CA . ARG A 1 266 ? -10.931 13.081 10.226 1.00 85.31 266 ARG A CA 1
ATOM 2101 C C . ARG A 1 266 ? -10.685 12.046 9.133 1.00 85.31 266 ARG A C 1
ATOM 2103 O O . ARG A 1 266 ? -9.570 11.975 8.634 1.00 85.31 266 ARG A O 1
ATOM 2110 N N . ALA A 1 267 ? -11.708 11.280 8.751 1.00 85.88 267 ALA A N 1
ATOM 2111 C CA . ALA A 1 267 ? -11.621 10.333 7.645 1.00 85.88 267 ALA A CA 1
ATOM 2112 C C . ALA A 1 267 ? -11.332 11.056 6.321 1.00 85.88 267 ALA A C 1
ATOM 2114 O O . ALA A 1 267 ? -10.462 10.623 5.577 1.00 85.88 267 ALA A O 1
ATOM 2115 N N . LEU A 1 268 ? -11.996 12.187 6.057 1.00 86.75 268 LEU A N 1
ATOM 2116 C CA . LEU A 1 268 ? -11.751 12.989 4.853 1.00 86.75 268 LEU A CA 1
ATOM 2117 C C . LEU A 1 268 ? -10.333 13.564 4.816 1.00 86.75 268 LEU A C 1
ATOM 2119 O O . LEU A 1 268 ? -9.676 13.476 3.785 1.00 86.75 268 LEU A O 1
ATOM 2123 N N . VAL A 1 269 ? -9.832 14.098 5.936 1.00 86.19 269 VAL A N 1
ATOM 2124 C CA . VAL A 1 269 ? -8.443 14.582 6.030 1.00 86.19 269 VAL A CA 1
ATOM 2125 C C . VAL A 1 269 ? -7.452 13.435 5.847 1.00 86.19 269 VAL A C 1
ATOM 2127 O O . VAL A 1 269 ? -6.471 13.598 5.132 1.00 86.19 269 VAL A O 1
ATOM 2130 N N . TYR A 1 270 ? -7.712 12.272 6.446 1.00 85.75 270 TYR A N 1
ATOM 2131 C CA . TYR A 1 270 ? -6.876 11.081 6.285 1.00 85.75 270 TYR A CA 1
ATOM 2132 C C . TYR A 1 270 ? -6.814 10.623 4.824 1.00 85.75 270 TYR A C 1
ATOM 2134 O O . TYR A 1 270 ? -5.730 10.422 4.280 1.00 85.75 270 TYR A O 1
ATOM 2142 N N . VAL A 1 271 ? -7.977 10.519 4.178 1.00 83.25 271 VAL A N 1
ATOM 2143 C CA . VAL A 1 271 ? -8.101 10.150 2.768 1.00 83.25 271 VAL A CA 1
ATOM 2144 C C . VAL A 1 271 ? -7.402 11.185 1.890 1.00 83.25 271 VAL A C 1
ATOM 2146 O O . VAL A 1 271 ? -6.556 10.811 1.087 1.00 83.25 271 VAL A O 1
ATOM 2149 N N . GLY A 1 272 ? -7.670 12.478 2.085 1.00 80.81 272 GLY A N 1
ATOM 2150 C CA . GLY A 1 272 ? -7.029 13.559 1.337 1.00 80.81 272 GLY A CA 1
ATOM 2151 C C . GLY A 1 272 ? -5.509 13.570 1.501 1.00 80.81 272 GLY A C 1
ATOM 2152 O O . GLY A 1 272 ? -4.788 13.641 0.511 1.00 80.81 272 GLY A O 1
ATOM 2153 N N . PHE A 1 273 ? -5.007 13.419 2.729 1.00 79.88 273 PHE A N 1
ATOM 2154 C CA . PHE A 1 273 ? -3.572 13.354 3.001 1.00 79.88 273 PHE A CA 1
ATOM 2155 C C . PHE A 1 273 ? -2.921 12.145 2.329 1.00 79.88 273 PHE A C 1
ATOM 2157 O O . PHE A 1 273 ? -1.849 12.281 1.750 1.00 79.88 273 PHE A O 1
ATOM 2164 N N . LEU A 1 274 ? -3.557 10.970 2.367 1.00 76.00 274 LEU A N 1
ATOM 2165 C CA . LEU A 1 274 ? -3.020 9.787 1.700 1.00 76.00 274 LEU A CA 1
ATOM 2166 C C . LEU A 1 274 ? -3.145 9.848 0.183 1.00 76.00 274 LEU A C 1
ATOM 2168 O O . LEU A 1 274 ? -2.235 9.371 -0.477 1.00 76.00 274 LEU A O 1
ATOM 2172 N N . PHE A 1 275 ? -4.179 10.470 -0.383 1.00 74.06 275 PHE A N 1
ATOM 2173 C CA . PHE A 1 275 ? -4.244 10.722 -1.824 1.00 74.06 275 PHE A CA 1
ATOM 2174 C C . PHE A 1 275 ? -3.150 11.687 -2.271 1.00 74.06 275 PHE A C 1
ATOM 2176 O O . PHE A 1 275 ? -2.473 11.411 -3.255 1.00 74.06 275 PHE A O 1
ATOM 2183 N N . VAL A 1 276 ? -2.921 12.773 -1.528 1.00 69.88 276 VAL A N 1
ATOM 2184 C CA . VAL A 1 276 ? -1.818 13.705 -1.801 1.00 69.88 276 VAL A CA 1
ATOM 2185 C C . VAL A 1 276 ? -0.472 13.018 -1.603 1.00 69.88 276 VAL A C 1
ATOM 2187 O O . VAL A 1 276 ? 0.404 13.176 -2.438 1.00 69.88 276 VAL A O 1
ATOM 2190 N N . GLY A 1 277 ? -0.301 12.217 -0.551 1.00 64.25 277 GLY A N 1
ATOM 2191 C CA . GLY A 1 277 ? 0.919 11.452 -0.297 1.00 64.25 277 GLY A CA 1
ATOM 2192 C C . GLY A 1 277 ? 1.170 10.380 -1.355 1.00 64.25 277 GLY A C 1
ATOM 2193 O O . GLY A 1 277 ? 2.302 10.201 -1.785 1.00 64.25 277 GLY A O 1
ATOM 2194 N N . PHE A 1 278 ? 0.122 9.712 -1.831 1.00 64.50 278 PHE A N 1
ATOM 2195 C CA . PHE A 1 278 ? 0.188 8.745 -2.919 1.00 64.50 278 PHE A CA 1
ATOM 2196 C C . PHE A 1 278 ? 0.513 9.434 -4.244 1.00 64.50 278 PHE A C 1
ATOM 2198 O O . PHE A 1 278 ? 1.388 8.986 -4.972 1.00 64.50 278 PHE A O 1
ATOM 2205 N N . TYR A 1 279 ? -0.117 10.571 -4.527 1.00 60.44 279 TYR A N 1
ATOM 2206 C CA . TYR A 1 279 ? 0.202 11.397 -5.685 1.00 60.44 279 TYR A CA 1
ATOM 2207 C C . TYR A 1 279 ? 1.607 12.004 -5.586 1.00 60.44 279 TYR A C 1
ATOM 2209 O O . TYR A 1 279 ? 2.300 12.116 -6.583 1.00 60.44 279 TYR A O 1
ATOM 2217 N N . ALA A 1 280 ? 2.090 12.337 -4.395 1.00 56.47 280 ALA A N 1
ATOM 2218 C CA . ALA A 1 280 ? 3.455 12.795 -4.200 1.00 56.47 280 ALA A CA 1
ATOM 2219 C C . ALA A 1 280 ? 4.452 11.638 -4.355 1.00 56.47 280 ALA A C 1
ATOM 2221 O O . ALA A 1 280 ? 5.469 11.802 -4.998 1.00 56.47 280 ALA A O 1
ATOM 2222 N N . LEU A 1 281 ? 4.184 10.440 -3.841 1.00 56.97 281 LEU A N 1
ATOM 2223 C CA . LEU A 1 281 ? 5.133 9.321 -3.917 1.00 56.97 281 LEU A CA 1
ATOM 2224 C C . LEU A 1 281 ? 5.116 8.609 -5.274 1.00 56.97 281 LEU A C 1
ATOM 2226 O O . LEU A 1 281 ? 6.170 8.304 -5.822 1.00 56.97 281 LEU A O 1
ATOM 2230 N N . VAL A 1 282 ? 3.933 8.372 -5.835 1.00 52.31 282 VAL A N 1
ATOM 2231 C CA . VAL A 1 282 ? 3.739 7.682 -7.119 1.00 52.31 282 VAL A CA 1
ATOM 2232 C C . VAL A 1 282 ? 3.664 8.677 -8.271 1.00 52.31 282 VAL A C 1
ATOM 2234 O O . VAL A 1 282 ? 4.249 8.451 -9.327 1.00 52.31 282 VAL A O 1
ATOM 2237 N N . GLY A 1 283 ? 3.009 9.815 -8.062 1.00 45.22 283 GLY A N 1
ATOM 2238 C CA . GLY A 1 283 ? 2.909 10.886 -9.049 1.00 45.22 283 GLY A CA 1
ATOM 2239 C C . GLY A 1 283 ? 4.096 11.856 -9.067 1.00 45.22 283 GLY A C 1
ATOM 2240 O O . GLY A 1 283 ? 4.257 12.495 -10.090 1.00 45.22 283 GLY A O 1
ATOM 2241 N N . LEU A 1 284 ? 4.990 11.955 -8.066 1.00 43.00 284 LEU A N 1
ATOM 2242 C CA . LEU A 1 284 ? 6.317 12.566 -8.306 1.00 43.00 284 LEU A CA 1
ATOM 2243 C C . LEU A 1 284 ? 7.274 11.540 -8.936 1.00 43.00 284 LEU A C 1
ATOM 2245 O O . LEU A 1 284 ? 8.051 11.901 -9.809 1.00 43.00 284 LEU A O 1
ATOM 2249 N N . GLY A 1 285 ? 7.169 10.248 -8.616 1.00 40.94 285 GLY A N 1
ATOM 2250 C CA . GLY A 1 285 ? 7.923 9.217 -9.341 1.00 40.94 285 GLY A CA 1
ATOM 2251 C C . GLY A 1 285 ? 7.594 9.189 -10.840 1.00 40.94 285 GLY A C 1
ATOM 2252 O O . GLY A 1 285 ? 8.488 9.116 -11.671 1.00 40.94 285 GLY A O 1
ATOM 2253 N N . LEU A 1 286 ? 6.319 9.320 -11.210 1.00 38.44 286 LEU A N 1
ATOM 2254 C CA . LEU A 1 286 ? 5.904 9.374 -12.613 1.00 38.44 286 LEU A CA 1
ATOM 2255 C C . LEU A 1 286 ? 5.837 10.823 -13.141 1.00 38.44 286 LEU A C 1
ATOM 2257 O O . LEU A 1 286 ? 6.494 11.132 -14.118 1.00 38.44 286 LEU A O 1
ATOM 2261 N N . MET A 1 287 ? 5.150 11.762 -12.487 1.00 35.69 287 MET A N 1
ATOM 2262 C CA . MET A 1 287 ? 4.871 13.127 -12.990 1.00 35.69 287 MET A CA 1
ATOM 2263 C C . MET A 1 287 ? 5.672 14.300 -12.363 1.00 35.69 287 MET A C 1
ATOM 2265 O O . MET A 1 287 ? 5.383 15.453 -12.689 1.00 35.69 287 MET A O 1
ATOM 2269 N N . SER A 1 288 ? 6.702 14.078 -11.528 1.00 34.22 288 SER A N 1
ATOM 2270 C CA . SER A 1 288 ? 7.534 15.157 -10.919 1.00 34.22 288 SER A CA 1
ATOM 2271 C C . SER A 1 288 ? 8.097 16.227 -11.863 1.00 34.22 288 SER A C 1
ATOM 2273 O O . SER A 1 288 ? 8.221 17.375 -11.418 1.00 34.22 288 SER A O 1
ATOM 2275 N N . PRO A 1 289 ? 8.393 15.961 -13.153 1.00 37.91 289 PRO A N 1
ATOM 2276 C CA . PRO A 1 289 ? 8.919 17.015 -14.015 1.00 37.91 289 PRO A CA 1
ATOM 2277 C C . PRO A 1 289 ? 7.959 18.210 -14.167 1.00 37.91 289 PRO A C 1
ATOM 2279 O O . PRO A 1 289 ? 8.412 19.345 -14.308 1.00 37.91 289 PRO A O 1
ATOM 2282 N N . PHE A 1 290 ? 6.641 18.002 -14.054 1.00 36.28 290 PHE A N 1
ATOM 2283 C CA . PHE A 1 290 ? 5.635 19.025 -14.368 1.00 36.28 290 PHE A CA 1
ATOM 2284 C C . PHE A 1 290 ? 5.627 20.233 -13.422 1.00 36.28 290 PHE A C 1
ATOM 2286 O O . PHE A 1 290 ? 5.445 21.369 -13.864 1.00 36.28 290 PHE A O 1
ATOM 2293 N N . VAL A 1 291 ? 5.823 20.025 -12.117 1.00 35.66 291 VAL A N 1
ATOM 2294 C CA . VAL A 1 291 ? 5.733 21.125 -11.134 1.00 35.66 291 VAL A CA 1
ATOM 2295 C C . VAL A 1 291 ? 7.012 21.973 -11.126 1.00 35.66 291 VAL A C 1
ATOM 2297 O O . VAL A 1 291 ? 6.966 23.161 -10.805 1.00 35.66 291 VAL A O 1
ATOM 2300 N N . PHE A 1 292 ? 8.146 21.408 -11.552 1.00 37.84 292 PHE A N 1
ATOM 2301 C CA . PHE A 1 292 ? 9.448 22.079 -11.491 1.00 37.84 292 PHE A CA 1
ATOM 2302 C C . PHE A 1 292 ? 9.956 22.608 -12.841 1.00 37.84 292 PHE A C 1
ATOM 2304 O O . PHE A 1 292 ? 10.618 23.646 -12.852 1.00 37.84 292 PHE A O 1
ATOM 2311 N N . ILE A 1 293 ? 9.584 22.016 -13.985 1.00 42.28 293 ILE A N 1
ATOM 2312 C CA . ILE A 1 293 ? 9.922 22.576 -15.312 1.00 42.28 293 ILE A CA 1
ATOM 2313 C C . ILE A 1 293 ? 9.145 23.872 -15.573 1.00 42.28 293 ILE A C 1
ATOM 2315 O O . ILE A 1 293 ? 9.696 24.836 -16.113 1.00 42.28 293 ILE A O 1
ATOM 2319 N N . LYS A 1 294 ? 7.907 23.983 -15.075 1.00 37.69 294 LYS A N 1
ATOM 2320 C CA . LYS A 1 294 ? 7.177 25.257 -15.120 1.00 37.69 294 LYS A CA 1
ATOM 2321 C C . LYS A 1 294 ? 7.889 26.354 -14.312 1.00 37.69 294 LYS A C 1
ATOM 2323 O O . LYS A 1 294 ? 7.863 27.514 -14.701 1.00 37.69 294 LYS A O 1
ATOM 2328 N N . LYS A 1 295 ? 8.604 25.993 -13.238 1.00 39.28 295 LYS A N 1
ATOM 2329 C CA . LYS A 1 295 ? 9.368 26.941 -12.410 1.00 39.28 295 LYS A CA 1
ATOM 2330 C C . LYS A 1 295 ? 10.694 27.371 -13.060 1.00 39.28 295 LYS A C 1
ATOM 2332 O O . LYS A 1 295 ? 11.050 28.540 -12.954 1.00 39.28 295 LYS A O 1
ATOM 2337 N N . ASN A 1 296 ? 11.378 26.478 -13.783 1.00 38.75 296 ASN A N 1
ATOM 2338 C CA . ASN A 1 296 ? 12.603 26.823 -14.524 1.00 38.75 296 ASN A CA 1
ATOM 2339 C C . ASN A 1 296 ? 12.324 27.562 -15.843 1.00 38.75 296 ASN A C 1
ATOM 2341 O O . ASN A 1 296 ? 13.079 28.462 -16.194 1.00 38.75 296 ASN A O 1
ATOM 2345 N N . SER A 1 297 ? 11.221 27.268 -16.539 1.00 38.44 297 SER A N 1
ATOM 2346 C CA . SER A 1 297 ? 10.802 28.044 -17.722 1.00 38.44 297 SER A CA 1
ATOM 2347 C C . SER A 1 297 ? 10.350 29.468 -17.371 1.00 38.44 297 SER A C 1
ATOM 2349 O O . SER A 1 297 ? 10.595 30.393 -18.139 1.00 38.44 297 SER A O 1
ATOM 2351 N N . LEU A 1 298 ? 9.775 29.676 -16.178 1.00 42.75 298 LEU A N 1
ATOM 2352 C CA . LEU A 1 298 ? 9.431 31.011 -15.671 1.00 42.75 298 LEU A CA 1
ATOM 2353 C C . LEU A 1 298 ? 10.643 31.801 -15.146 1.00 42.75 298 LEU A C 1
ATOM 2355 O O . LEU A 1 298 ? 10.593 33.026 -15.148 1.00 42.75 298 LEU A O 1
ATOM 2359 N N . MET A 1 299 ? 11.729 31.136 -14.730 1.00 44.81 299 MET A N 1
ATOM 2360 C CA . MET A 1 299 ? 12.978 31.801 -14.317 1.00 44.81 299 MET A CA 1
ATOM 2361 C C . MET A 1 299 ? 14.014 31.947 -15.447 1.00 44.81 299 MET A C 1
ATOM 2363 O O . MET A 1 299 ? 14.961 32.711 -15.299 1.00 44.81 299 MET A O 1
ATOM 2367 N N . GLY A 1 300 ? 13.834 31.264 -16.582 1.00 40.56 300 GLY A N 1
ATOM 2368 C CA . GLY A 1 300 ? 14.716 31.348 -17.754 1.00 40.56 300 GLY A CA 1
ATOM 2369 C C . GLY A 1 300 ? 14.375 32.464 -18.748 1.00 40.56 300 GLY A C 1
ATOM 2370 O O . GLY A 1 300 ? 15.066 32.620 -19.750 1.00 40.56 300 GLY A O 1
ATOM 2371 N N . CYS A 1 301 ? 13.328 33.254 -18.498 1.00 44.06 301 CYS A N 1
ATOM 2372 C CA . CYS A 1 301 ? 12.907 34.328 -19.395 1.00 44.06 301 CYS A CA 1
ATOM 2373 C C . CYS A 1 301 ? 13.485 35.683 -18.955 1.00 44.06 301 CYS A C 1
ATOM 2375 O O . CYS A 1 301 ? 12.735 36.579 -18.588 1.00 44.06 301 CYS A O 1
ATOM 2377 N N . GLN A 1 302 ? 14.817 35.820 -18.948 1.00 43.09 302 GLN A N 1
ATOM 2378 C CA . GLN A 1 302 ? 15.513 37.108 -19.104 1.00 43.09 302 GLN A CA 1
ATOM 2379 C C . GLN A 1 302 ? 17.022 36.900 -19.325 1.00 43.09 302 GLN A C 1
ATOM 2381 O O . GLN A 1 302 ? 17.847 37.069 -18.436 1.00 43.09 302 GLN A O 1
ATOM 2386 N N . ALA A 1 303 ? 17.384 36.571 -20.559 1.00 40.62 303 ALA A N 1
ATOM 2387 C CA . ALA A 1 303 ? 18.654 36.988 -21.140 1.00 40.62 303 ALA A CA 1
ATOM 2388 C C . ALA A 1 303 ? 18.415 37.181 -22.640 1.00 40.62 303 ALA A C 1
ATOM 2390 O O . ALA A 1 303 ? 18.508 36.241 -23.426 1.00 40.62 303 ALA A O 1
ATOM 2391 N N . LYS A 1 304 ? 18.014 38.397 -23.034 1.00 41.31 304 LYS A N 1
ATOM 2392 C CA . LYS A 1 304 ? 18.130 38.811 -24.436 1.00 41.31 304 LYS A CA 1
ATOM 2393 C C . LYS A 1 304 ? 19.628 38.921 -24.748 1.00 41.31 304 LYS A C 1
ATOM 2395 O O . LYS A 1 304 ? 20.302 39.651 -24.019 1.00 41.31 304 LYS A O 1
ATOM 2400 N N . PRO A 1 305 ? 20.150 38.266 -25.794 1.00 41.41 305 PRO A N 1
ATOM 2401 C CA . PRO A 1 305 ? 21.440 38.646 -26.340 1.00 41.41 305 PRO A CA 1
ATOM 2402 C C . PRO A 1 305 ? 21.267 40.017 -26.998 1.00 41.41 305 PRO A C 1
ATOM 2404 O O . PRO A 1 305 ? 20.373 40.216 -27.820 1.00 41.41 305 PRO A O 1
ATOM 2407 N N . LEU A 1 306 ? 22.068 40.982 -26.561 1.00 43.56 306 LEU A N 1
ATOM 2408 C CA . LEU A 1 306 ? 22.172 42.295 -27.184 1.00 43.56 306 LEU A CA 1
ATOM 2409 C C . LEU A 1 306 ? 23.413 42.249 -28.075 1.00 43.56 306 LEU A C 1
ATOM 2411 O O . LEU A 1 306 ? 24.463 42.777 -27.733 1.00 43.56 306 LEU A O 1
ATOM 2415 N N . GLU A 1 307 ? 23.285 41.532 -29.185 1.00 46.81 307 GLU A N 1
ATOM 2416 C CA . GLU A 1 307 ? 24.150 41.678 -30.349 1.00 46.81 307 GLU A CA 1
ATOM 2417 C C . GLU A 1 307 ? 23.263 42.102 -31.520 1.00 46.81 307 GLU A C 1
ATOM 2419 O O . GLU A 1 307 ? 22.120 41.662 -31.625 1.00 46.81 307 GLU A O 1
ATOM 2424 N N . GLU A 1 308 ? 23.823 42.976 -32.355 1.00 42.56 308 GLU A N 1
ATOM 2425 C CA . GLU A 1 308 ? 23.250 43.601 -33.556 1.00 42.56 308 GLU A CA 1
ATOM 2426 C C . GLU A 1 308 ? 22.512 44.936 -33.346 1.00 42.56 308 GLU A C 1
ATOM 2428 O O . GLU A 1 308 ? 21.301 45.073 -33.502 1.00 42.56 308 GLU A O 1
ATOM 2433 N N . ALA A 1 309 ? 23.313 45.972 -33.084 1.00 36.75 309 ALA A N 1
ATOM 2434 C CA . ALA A 1 309 ? 23.146 47.262 -33.748 1.00 36.75 309 ALA A CA 1
ATOM 2435 C C . ALA A 1 309 ? 24.537 47.763 -34.176 1.00 36.75 309 ALA A C 1
ATOM 2437 O O . ALA A 1 309 ? 25.246 48.412 -33.406 1.00 36.75 309 ALA A O 1
ATOM 2438 N N . VAL A 1 310 ? 24.931 47.358 -35.387 1.00 44.47 310 VAL A N 1
ATOM 2439 C CA . VAL A 1 310 ? 25.779 48.165 -36.277 1.00 44.47 310 VAL A CA 1
ATOM 2440 C C . VAL A 1 310 ? 24.862 49.150 -36.987 1.00 44.47 310 VAL A C 1
ATOM 2442 O O . VAL A 1 310 ? 23.755 48.712 -37.377 1.00 44.47 310 VAL A O 1
#

Foldseek 3Di:
DDDDDDPDDDDPPQPDDDPVCLVVLLCQCLVLLLVLLNNLQSLLLLCLNDDNPSSVVSNVSSLCCNCPVVVRPNLSSVLSSVLNVLLNVCQVVLPAPVVSLVVSLVSSLVSVLVVLVVQCVVPPPDDSLVSQLVVLVVVLVVCVVVVVDDPPDDSVLSSLLCSQQVSLLSSLSSSLSSLLSLVLCQLVVSDDCPGCSHLVNLLVPADDPVVLVVLVVLLVVVLPDDDDRNHNVSNVVLNVSSVSLSNNLSVVSVVCVVVVHRSVVNSVVSVVSSVVVNCSSVVCSPPVVVVVVVVVVVVPPDDDPPDDDD

pLDDT: mean 72.11, std 15.39, range [34.22, 92.56]